Protein AF-M3VB09-F1 (afdb_monomer)

Secondary structure (DSSP, 8-state):
---EEEEES--HHHHHHSEEEETTS-B-S-TTS-HHHHHHHHHHHHTT-EEEEEEHHHHHTS-GGGTTT---SEEESSHHHHHHHHTPPTTHHHHHHHHHHHHHTTT--TTT---GGG-----SSEEEEEGGG-SS-GGG--SS-SEEEEE---B-B-TT-EEEPTTSPEEEEEE--GGGB--S-SSS--TTHHHHHHHHHHHHHHHHHHHHHHHS--

Radius of gyration: 22.48 Å; Cα contacts (8 Å, |Δi|>4): 413; chains: 1; bounding box: 55×35×69 Å

Sequence (218 aa):
MSAGQVGISLIPGMAVRGMVVDDRGRRFINEDVYPGLIGQAALFKHGLRVWVILDEEAFEAVPEVERWGVRPHHVAETLAELEAEIGMPDGSLVSTVGEYNRHAENGDDPYFHKAPEWVRPLRSPFAAINVRRGIVPPEHGGSSGGAEVFTIGGLRTSTEGEVSELDGRPIPGLYGAGRATSGLHSWGYISGTSLGDGTFFGRRAGIAAARRSSTSTE

Mean predicted aligned error: 5.8 Å

Nearest PDB structures (foldseek):
  4at2-assembly1_A-2  TM=8.921E-01  e=1.858E-22  Rhodococcus jostii RHA1
  1d4c-assembly2_B  TM=6.211E-01  e=2.395E-12  Shewanella oneidensis
  1jry-assembly1_A  TM=5.781E-01  e=1.8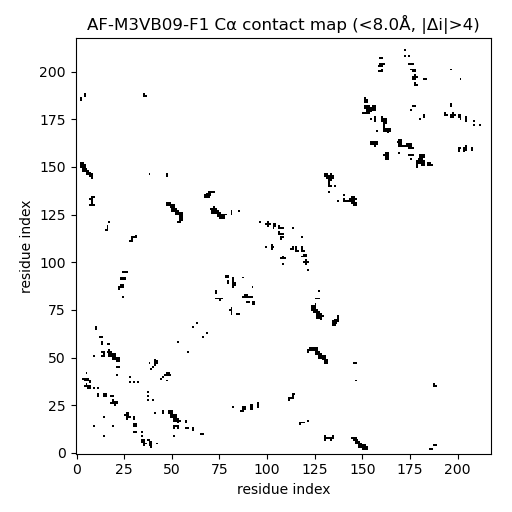61E-11  Shewanella frigidimarina
  1d4e-assembly1_A  TM=5.866E-01  e=5.018E-11  Shewanella oneidensis
  1kss-assembly1_A  TM=5.541E-01  e=3.852E-11  Shewanella frigidimarina

Organism: NCBI:txid1223542

Foldseek 3Di:
DQAKFKAWQDQLLQCLLFHKAALQQAGDAQSNDDNRVVRCCCCVVRVLRMKTKAAPVSVVVQPPVSLLAFDFPDKAQDPQVVCVVSVHPGCRNVVRLVVQQVQLVVLADVPHGRPSVSRHRGHPTMTIGRRQQASHYPVPGDNPHTMDMAGLAAFAADLLFFGADPVGHGDPLDGDFASNHNWPDDHDDDPPVSVVRRVNNVVSNVVVNVVVVVVVPD

Solvent-accessible surface area (backbone atoms only — not comparable to full-atom values): 11775 Å² total; per-residue (Å²): 133,94,39,60,48,22,46,46,37,65,56,61,66,44,31,32,49,33,37,45,23,42,65,58,31,41,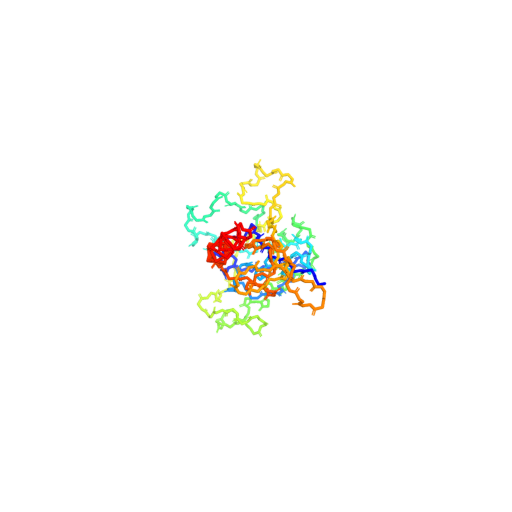71,81,63,42,48,74,52,65,61,47,58,54,22,39,47,32,42,79,76,46,70,42,42,32,33,36,40,34,19,56,70,34,54,65,72,41,54,71,86,71,46,54,57,50,52,65,71,44,74,26,76,40,55,67,56,41,28,61,75,76,64,31,56,89,60,34,42,44,49,43,52,52,54,49,27,64,37,12,75,74,42,41,40,95,87,53,62,43,56,51,94,47,38,54,60,77,52,74,45,34,32,34,32,58,26,47,44,24,72,38,36,70,92,73,50,55,100,82,41,17,66,51,74,50,59,33,46,52,47,50,53,51,91,49,9,38,27,42,46,98,88,63,50,68,43,88,94,41,65,45,41,32,72,60,15,39,56,95,38,66,83,73,84,59,89,69,46,69,58,51,46,24,55,54,35,36,54,37,18,52,54,51,54,52,57,49,58,67,67,73,76,121

Structure (mmCIF, N/CA/C/O backbone):
data_AF-M3VB09-F1
#
_entry.id   AF-M3VB09-F1
#
loop_
_atom_site.group_PDB
_atom_site.id
_atom_site.type_symbol
_atom_site.label_atom_id
_atom_site.label_alt_id
_atom_site.label_comp_id
_atom_site.label_asym_id
_atom_site.label_entity_id
_atom_site.label_seq_id
_atom_site.pdbx_PDB_ins_code
_atom_site.Cartn_x
_atom_site.Cartn_y
_atom_site.Cartn_z
_atom_site.occupancy
_atom_site.B_iso_or_equiv
_atom_site.auth_seq_id
_atom_site.auth_comp_id
_atom_site.auth_asym_id
_atom_site.auth_atom_id
_atom_site.pdbx_PDB_model_num
ATOM 1 N N . MET A 1 1 ? 2.375 -14.041 -16.635 1.00 45.75 1 MET A N 1
ATOM 2 C CA . MET A 1 1 ? 2.722 -13.398 -15.350 1.00 45.75 1 MET A CA 1
ATOM 3 C C . MET A 1 1 ? 2.308 -11.943 -15.441 1.00 45.75 1 MET A C 1
ATOM 5 O O . MET A 1 1 ? 2.849 -11.229 -16.275 1.00 45.75 1 MET A O 1
ATOM 9 N N . SER A 1 2 ? 1.310 -11.527 -14.666 1.00 53.09 2 SER A N 1
ATOM 10 C CA . SER A 1 2 ? 0.842 -10.138 -14.644 1.00 53.09 2 SER A CA 1
ATOM 11 C C . SER A 1 2 ? 1.783 -9.329 -13.758 1.00 53.09 2 SER A C 1
ATOM 13 O O . SER A 1 2 ? 1.653 -9.331 -12.539 1.00 53.09 2 SER A O 1
ATOM 15 N N . ALA A 1 3 ? 2.793 -8.718 -14.368 1.00 65.38 3 ALA A N 1
ATOM 16 C CA . ALA A 1 3 ? 3.792 -7.932 -13.668 1.00 65.38 3 ALA A CA 1
ATOM 17 C C . ALA A 1 3 ? 3.374 -6.453 -13.749 1.00 65.38 3 ALA A C 1
ATOM 19 O O . ALA A 1 3 ? 3.616 -5.770 -14.748 1.00 65.38 3 ALA A O 1
ATOM 20 N N . GLY A 1 4 ? 2.710 -5.960 -12.705 1.00 76.69 4 GLY A N 1
ATOM 21 C CA . GLY A 1 4 ? 2.308 -4.562 -12.576 1.00 76.69 4 GLY A CA 1
ATOM 22 C C . GLY A 1 4 ? 2.584 -4.052 -11.170 1.00 76.69 4 GLY A C 1
ATOM 23 O O . GLY A 1 4 ? 2.403 -4.781 -10.193 1.00 76.69 4 GLY A O 1
ATOM 24 N N . GLN A 1 5 ? 3.029 -2.805 -11.070 1.00 86.31 5 GLN A N 1
ATOM 25 C CA . GLN A 1 5 ? 3.068 -2.097 -9.803 1.00 86.31 5 GLN A CA 1
ATOM 26 C C . GLN A 1 5 ? 1.769 -1.319 -9.639 1.00 86.31 5 GLN A C 1
ATOM 28 O O . GLN A 1 5 ? 1.312 -0.683 -10.585 1.00 86.31 5 GLN A O 1
ATOM 33 N N . VAL A 1 6 ? 1.196 -1.381 -8.440 1.00 87.94 6 VAL A N 1
ATOM 34 C CA . VAL A 1 6 ? -0.069 -0.731 -8.101 1.00 87.94 6 VAL A CA 1
ATOM 35 C C . VAL A 1 6 ? 0.214 0.289 -7.006 1.00 87.94 6 VAL A C 1
ATOM 37 O O . VAL A 1 6 ? 0.645 -0.080 -5.914 1.00 87.94 6 VAL A O 1
ATOM 40 N N . GLY A 1 7 ? 0.026 1.566 -7.309 1.00 86.88 7 GLY A N 1
ATOM 41 C CA . GLY A 1 7 ? -0.178 2.603 -6.307 1.00 86.88 7 GLY A CA 1
ATOM 42 C C . GLY A 1 7 ? -1.657 2.642 -5.955 1.00 86.88 7 GLY A C 1
ATOM 43 O O . GLY A 1 7 ? -2.490 2.487 -6.840 1.00 86.88 7 GLY A O 1
ATOM 44 N N . ILE A 1 8 ? -1.992 2.814 -4.682 1.00 86.00 8 ILE A N 1
ATOM 45 C CA . ILE A 1 8 ? -3.376 2.989 -4.239 1.00 86.00 8 ILE A CA 1
ATOM 46 C C . ILE A 1 8 ? -3.523 4.283 -3.452 1.00 86.00 8 ILE A C 1
ATOM 48 O O . ILE A 1 8 ? -2.560 4.792 -2.883 1.00 86.00 8 ILE A O 1
ATOM 52 N N . SER A 1 9 ? -4.744 4.797 -3.408 1.00 80.56 9 SER A N 1
ATOM 53 C CA . SER A 1 9 ? -5.139 5.964 -2.631 1.00 80.56 9 SER A CA 1
ATOM 54 C C . SER A 1 9 ? -5.256 5.608 -1.153 1.00 80.56 9 SER A C 1
ATOM 56 O O . SER A 1 9 ? -6.342 5.485 -0.594 1.00 80.56 9 SER A O 1
ATOM 58 N N . LEU A 1 10 ? -4.097 5.389 -0.546 1.00 88.12 10 LEU A N 1
ATOM 59 C CA . LEU A 1 10 ? -3.917 5.019 0.845 1.00 88.12 10 LEU A CA 1
ATOM 60 C C . LEU A 1 10 ? -2.847 5.931 1.436 1.00 88.12 10 LEU A C 1
ATOM 62 O O . LEU A 1 10 ? -1.719 5.963 0.947 1.00 88.12 10 LEU A O 1
ATOM 66 N N . ILE A 1 11 ? -3.210 6.673 2.480 1.00 91.94 11 ILE A N 1
ATOM 67 C CA . ILE A 1 11 ? -2.269 7.507 3.227 1.00 91.94 11 ILE A CA 1
ATOM 68 C C . ILE A 1 11 ? -1.489 6.588 4.178 1.00 91.94 11 ILE A C 1
ATOM 70 O O . ILE A 1 11 ? -2.110 6.019 5.081 1.00 91.94 11 ILE A O 1
ATOM 74 N N . PRO A 1 12 ? -0.158 6.421 4.025 1.00 92.62 12 PRO A N 1
ATOM 75 C CA . PRO A 1 12 ? 0.602 5.461 4.829 1.00 92.62 12 PRO A CA 1
ATOM 76 C C . PRO A 1 12 ? 0.474 5.710 6.335 1.00 92.62 12 PRO A C 1
ATOM 78 O O . PRO A 1 12 ? 0.281 4.770 7.099 1.00 92.62 12 PRO A O 1
ATOM 81 N N . GLY A 1 13 ? 0.476 6.983 6.752 1.00 94.62 13 GLY A N 1
ATOM 82 C CA . GLY A 1 13 ? 0.309 7.367 8.156 1.00 94.62 13 GLY A CA 1
ATOM 83 C C . GLY A 1 13 ? -1.012 6.898 8.774 1.00 94.62 13 GLY A C 1
ATOM 84 O O . GLY A 1 13 ? -1.018 6.501 9.939 1.00 94.62 13 GLY A O 1
ATOM 85 N N . MET A 1 14 ? -2.098 6.881 7.990 1.00 95.56 14 MET A N 1
ATOM 86 C CA . MET A 1 14 ? -3.411 6.386 8.424 1.00 95.56 14 MET A CA 1
ATOM 87 C C . MET A 1 14 ? -3.451 4.859 8.442 1.00 95.56 14 MET A C 1
ATOM 89 O O . MET A 1 14 ? -3.925 4.266 9.406 1.00 95.56 14 MET A O 1
ATOM 93 N N . ALA A 1 15 ? -2.933 4.213 7.393 1.00 95.69 15 ALA A N 1
ATOM 94 C CA . ALA A 1 15 ? -2.942 2.757 7.289 1.00 95.69 15 ALA A CA 1
ATOM 95 C C . ALA A 1 15 ? -2.138 2.093 8.409 1.00 95.69 15 ALA A C 1
ATOM 97 O O . ALA A 1 15 ? -2.614 1.138 9.020 1.00 95.69 15 ALA A O 1
ATOM 98 N N . VAL A 1 16 ? -0.951 2.625 8.714 1.00 96.88 16 VAL A N 1
ATOM 99 C CA . VAL A 1 16 ? -0.060 2.028 9.710 1.00 96.88 16 VAL A CA 1
ATOM 100 C C . VAL A 1 16 ? -0.626 2.134 11.135 1.00 96.88 16 VAL A C 1
ATOM 102 O O . VAL A 1 16 ? -0.549 1.167 11.892 1.00 96.88 16 VAL A O 1
ATOM 105 N N . ARG A 1 17 ? -1.288 3.255 11.469 1.00 96.94 17 ARG A N 1
ATOM 106 C CA . ARG A 1 17 ? -1.948 3.496 12.773 1.00 96.94 17 ARG A CA 1
ATOM 107 C C . ARG A 1 17 ? -3.315 2.827 12.912 1.00 96.94 17 ARG A C 1
ATOM 109 O O . ARG A 1 17 ? -3.813 2.709 14.027 1.00 96.94 17 ARG A O 1
ATOM 116 N N . GLY A 1 18 ? -3.919 2.443 11.793 1.00 97.06 18 GLY A N 1
ATOM 117 C CA . GLY A 1 18 ? -5.176 1.711 11.714 1.00 97.06 18 GLY A CA 1
ATOM 118 C C . GLY A 1 18 ? -4.954 0.264 11.282 1.00 97.06 18 GLY A C 1
ATOM 119 O O . GLY A 1 18 ? -4.022 -0.408 11.723 1.00 97.06 18 GLY A O 1
ATOM 120 N N . MET A 1 19 ? -5.809 -0.218 10.388 1.00 97.31 19 MET A N 1
ATOM 121 C CA . MET A 1 19 ? -5.632 -1.479 9.677 1.00 97.31 19 MET A CA 1
ATOM 122 C C . MET A 1 19 ? -6.236 -1.426 8.278 1.00 97.31 19 MET A C 1
ATOM 124 O O . MET A 1 19 ? -7.160 -0.655 8.015 1.00 97.31 19 MET A O 1
ATOM 128 N N . VAL A 1 20 ? -5.737 -2.276 7.382 1.00 97.50 20 VAL A N 1
ATOM 129 C CA . VAL A 1 20 ? -6.316 -2.453 6.047 1.00 97.50 20 VAL A CA 1
ATOM 130 C C . VAL A 1 20 ? -7.070 -3.772 6.017 1.00 97.50 20 VAL A C 1
ATOM 132 O O . VAL A 1 20 ? -6.496 -4.833 6.268 1.00 97.50 20 VAL A O 1
ATOM 135 N N . VAL A 1 21 ? -8.357 -3.707 5.684 1.00 97.94 21 VAL A N 1
ATOM 136 C CA . VAL A 1 21 ? -9.243 -4.874 5.633 1.00 97.94 21 VAL A CA 1
ATOM 137 C C . VAL A 1 21 ? -9.847 -5.062 4.248 1.00 97.94 21 VAL A C 1
ATOM 139 O O . VAL A 1 21 ? -10.000 -4.108 3.483 1.00 97.94 21 VAL A O 1
ATOM 142 N N . ASP A 1 22 ? -10.179 -6.302 3.911 1.00 96.88 22 ASP A N 1
ATOM 143 C CA . ASP A 1 22 ? -10.941 -6.631 2.708 1.00 96.88 22 ASP A CA 1
ATOM 144 C C . ASP A 1 22 ? -12.447 -6.336 2.857 1.00 96.88 22 ASP A C 1
ATOM 146 O O . ASP A 1 22 ? -12.919 -5.864 3.891 1.00 96.88 22 ASP A O 1
ATOM 150 N N . ASP A 1 23 ? -13.227 -6.637 1.815 1.00 94.75 23 ASP A N 1
ATOM 151 C CA . ASP A 1 23 ? -14.693 -6.513 1.798 1.00 94.75 23 ASP A CA 1
ATOM 152 C C . ASP A 1 23 ? -15.434 -7.437 2.782 1.00 94.75 23 ASP A C 1
ATOM 154 O O . ASP A 1 23 ? -16.659 -7.387 2.875 1.00 94.75 23 ASP A O 1
ATOM 158 N N . ARG A 1 24 ? -14.709 -8.276 3.528 1.00 96.62 24 ARG A N 1
ATOM 159 C CA . ARG A 1 24 ? -15.235 -9.170 4.564 1.00 96.62 24 ARG A CA 1
ATOM 160 C C . ARG A 1 24 ? -14.704 -8.816 5.953 1.00 96.62 24 ARG A C 1
ATOM 162 O O . ARG A 1 24 ? -14.783 -9.662 6.842 1.00 96.62 24 ARG A O 1
ATOM 169 N N . GLY A 1 25 ? -14.134 -7.622 6.120 1.00 97.56 25 GLY A N 1
ATOM 170 C CA . GLY A 1 25 ? -13.649 -7.117 7.402 1.00 97.56 25 GLY A CA 1
ATOM 171 C C . GLY A 1 25 ? -12.376 -7.794 7.906 1.00 97.56 25 GLY A C 1
ATOM 172 O O . GLY A 1 25 ? -12.081 -7.690 9.091 1.00 97.56 25 GLY A O 1
ATOM 173 N N . ARG A 1 26 ? -11.618 -8.493 7.047 1.00 97.81 26 ARG A N 1
ATOM 174 C CA . ARG A 1 26 ? -10.417 -9.245 7.448 1.00 97.81 26 ARG A CA 1
ATOM 175 C C . ARG A 1 26 ? -9.153 -8.496 7.070 1.00 97.81 26 ARG A C 1
ATOM 177 O O . ARG A 1 26 ? -8.993 -8.093 5.916 1.00 97.81 26 ARG A O 1
ATOM 184 N N . ARG A 1 27 ? -8.210 -8.401 8.008 1.00 97.75 27 ARG A N 1
ATOM 185 C CA . ARG A 1 27 ? -6.830 -8.007 7.696 1.00 97.75 27 ARG A CA 1
ATOM 186 C C . ARG A 1 27 ? -6.191 -9.043 6.773 1.00 97.75 27 ARG A C 1
ATOM 188 O O . ARG A 1 27 ? -6.449 -10.241 6.893 1.00 97.75 27 ARG A O 1
ATOM 195 N N . PHE A 1 28 ? -5.350 -8.582 5.853 1.00 97.31 28 PHE A N 1
ATOM 196 C CA . PHE A 1 28 ? -4.679 -9.454 4.879 1.00 97.31 28 PHE A CA 1
ATOM 197 C C . PHE A 1 28 ? -3.197 -9.126 4.670 1.00 97.31 28 PHE A C 1
ATOM 199 O O . PHE A 1 28 ? -2.522 -9.817 3.899 1.00 97.31 28 PHE A O 1
ATOM 206 N N . ILE A 1 29 ? -2.684 -8.077 5.314 1.00 97.12 29 ILE A N 1
ATOM 207 C CA . ILE A 1 29 ? -1.297 -7.638 5.180 1.00 97.12 29 ILE A CA 1
ATOM 208 C C . ILE A 1 29 ? -0.864 -6.828 6.405 1.00 97.12 29 ILE A C 1
ATOM 210 O O . ILE A 1 29 ? -1.692 -6.231 7.084 1.00 97.12 29 ILE A O 1
ATOM 214 N N . ASN A 1 30 ? 0.443 -6.791 6.650 1.00 97.62 30 ASN A N 1
ATOM 215 C CA . ASN A 1 30 ? 1.067 -5.836 7.557 1.00 97.62 30 ASN A CA 1
ATOM 216 C C . ASN A 1 30 ? 0.991 -4.427 6.951 1.00 97.62 30 ASN A C 1
ATOM 218 O O . ASN A 1 30 ? 1.445 -4.220 5.829 1.00 97.62 30 ASN A O 1
ATOM 222 N N . GLU A 1 31 ? 0.412 -3.469 7.666 1.00 97.19 31 GLU A N 1
ATOM 223 C CA . GLU A 1 31 ? 0.190 -2.109 7.167 1.00 97.19 31 GLU A CA 1
ATOM 224 C C . GLU A 1 31 ? 1.435 -1.204 7.198 1.00 97.19 31 GLU A C 1
ATOM 226 O O . GLU A 1 31 ? 1.396 -0.111 6.638 1.00 97.19 31 GLU A O 1
ATOM 231 N N . ASP A 1 32 ? 2.537 -1.661 7.800 1.00 95.31 32 ASP A N 1
ATOM 232 C CA . ASP A 1 32 ? 3.841 -0.973 7.835 1.00 95.31 32 ASP A CA 1
ATOM 233 C C . ASP A 1 32 ? 4.746 -1.327 6.635 1.00 95.31 32 ASP A C 1
ATOM 235 O O . ASP A 1 32 ? 5.884 -0.880 6.501 1.00 95.31 32 ASP A O 1
ATOM 239 N N . VAL A 1 33 ? 4.260 -2.153 5.709 1.00 93.50 33 VAL A N 1
ATOM 240 C CA . VAL A 1 33 ? 5.016 -2.489 4.496 1.00 93.50 33 VAL A CA 1
ATOM 241 C C . VAL A 1 33 ? 4.975 -1.356 3.473 1.00 93.50 33 VAL A C 1
ATOM 243 O O . VAL A 1 33 ? 4.138 -0.455 3.515 1.00 93.50 33 VAL A O 1
ATOM 246 N N . TYR A 1 34 ? 5.839 -1.451 2.459 1.00 90.62 34 TYR A N 1
ATOM 247 C CA . TYR A 1 34 ? 5.799 -0.544 1.315 1.00 90.62 34 TYR A CA 1
ATOM 248 C C . TYR A 1 34 ? 4.371 -0.460 0.725 1.00 90.62 34 TYR A C 1
ATOM 250 O O . TYR A 1 34 ? 3.829 -1.500 0.338 1.00 90.62 34 TYR A O 1
ATOM 258 N N . PRO A 1 35 ? 3.768 0.739 0.567 1.00 89.50 35 PRO A N 1
ATOM 259 C CA . PRO A 1 35 ? 2.379 0.885 0.113 1.00 89.50 35 PRO A CA 1
ATOM 260 C C . PRO A 1 35 ? 2.079 0.199 -1.222 1.00 89.50 35 PRO A C 1
ATOM 262 O O . PRO A 1 35 ? 0.960 -0.244 -1.472 1.00 89.50 35 PRO A O 1
ATOM 265 N N . GLY A 1 36 ? 3.097 0.051 -2.072 1.00 88.88 36 GLY A N 1
ATOM 266 C CA . GLY A 1 36 ? 2.980 -0.689 -3.317 1.00 88.88 36 GLY A CA 1
ATOM 267 C C . GLY A 1 36 ? 2.668 -2.182 -3.147 1.00 88.88 36 GLY A C 1
ATOM 268 O O . GLY A 1 36 ? 2.014 -2.758 -4.016 1.00 88.88 36 GLY A O 1
ATOM 269 N N . LEU A 1 37 ? 3.094 -2.810 -2.045 1.00 90.62 37 LEU A N 1
ATOM 270 C CA . LEU A 1 37 ? 2.734 -4.192 -1.704 1.00 90.62 37 LEU A CA 1
ATOM 271 C C . LEU A 1 37 ? 1.276 -4.282 -1.248 1.00 90.62 37 LEU A C 1
ATOM 273 O O . LEU A 1 37 ? 0.562 -5.196 -1.666 1.00 90.62 37 LEU A O 1
ATOM 277 N N . ILE A 1 38 ? 0.814 -3.301 -0.465 1.00 93.19 38 ILE A N 1
ATOM 278 C CA . ILE A 1 38 ? -0.598 -3.179 -0.079 1.00 93.19 38 ILE A CA 1
ATOM 279 C C . ILE A 1 38 ? -1.456 -3.019 -1.336 1.00 93.19 38 ILE A C 1
ATOM 281 O O . ILE A 1 38 ? -2.427 -3.751 -1.508 1.00 93.19 38 ILE A O 1
ATOM 285 N N . GLY A 1 39 ? -1.058 -2.141 -2.263 1.00 91.56 39 GLY A N 1
ATOM 286 C CA . GLY A 1 39 ? -1.752 -1.932 -3.534 1.00 91.56 39 GLY A CA 1
ATOM 287 C C . GLY A 1 39 ? -1.837 -3.191 -4.397 1.00 91.56 39 GLY A C 1
ATOM 288 O O . GLY A 1 39 ? -2.906 -3.515 -4.916 1.00 91.56 39 GLY A O 1
ATOM 289 N N . GLN A 1 40 ? -0.742 -3.946 -4.519 1.00 90.06 40 GLN A N 1
ATOM 290 C CA . GLN A 1 40 ? -0.744 -5.216 -5.251 1.00 90.06 40 GLN A CA 1
ATOM 291 C C . GLN A 1 40 ? -1.661 -6.256 -4.600 1.00 90.06 40 GLN A C 1
ATOM 293 O O . GLN A 1 40 ? -2.436 -6.903 -5.304 1.00 90.06 40 GLN A O 1
ATOM 298 N N . ALA A 1 41 ? -1.605 -6.410 -3.274 1.00 92.50 41 ALA A N 1
ATOM 299 C CA . ALA A 1 41 ? -2.489 -7.320 -2.554 1.00 92.50 41 ALA A CA 1
ATOM 300 C C . ALA A 1 41 ? -3.961 -6.899 -2.709 1.00 92.50 41 ALA A C 1
ATOM 302 O O . ALA A 1 41 ? -4.795 -7.721 -3.092 1.00 92.50 41 ALA A O 1
ATOM 303 N N . ALA A 1 42 ? -4.261 -5.612 -2.523 1.00 92.56 42 ALA A N 1
ATOM 304 C CA . ALA A 1 42 ? -5.595 -5.050 -2.686 1.00 92.56 42 ALA A CA 1
ATOM 305 C C . ALA A 1 42 ? -6.154 -5.294 -4.095 1.00 92.56 42 ALA A C 1
ATOM 307 O O . ALA A 1 42 ? -7.281 -5.767 -4.227 1.00 92.56 42 ALA A O 1
ATOM 308 N N . LEU A 1 43 ? -5.385 -5.027 -5.156 1.00 89.44 43 LEU A N 1
ATOM 309 C CA . LEU A 1 43 ? -5.851 -5.231 -6.529 1.00 89.44 43 LEU A CA 1
ATOM 310 C C . LEU A 1 43 ? -5.949 -6.717 -6.887 1.00 89.44 43 LEU A C 1
ATOM 312 O O . LEU A 1 43 ? -7.021 -7.186 -7.264 1.00 89.44 43 LEU A O 1
ATOM 316 N N . PHE A 1 44 ? -4.847 -7.463 -6.782 1.00 87.81 44 PHE A N 1
ATOM 317 C CA . PHE A 1 44 ? -4.768 -8.814 -7.341 1.00 87.81 44 PHE A CA 1
ATOM 318 C C . PHE A 1 44 ? -5.499 -9.868 -6.509 1.00 87.81 44 PHE A C 1
ATOM 320 O O . PHE A 1 44 ? -5.923 -10.874 -7.074 1.00 87.81 44 PHE A O 1
ATOM 327 N N . LYS A 1 45 ? -5.660 -9.660 -5.195 1.00 91.31 45 LYS A N 1
ATOM 328 C CA . LYS A 1 45 ? -6.360 -10.611 -4.315 1.00 91.31 45 LYS A CA 1
ATOM 329 C C . LYS A 1 45 ? -7.774 -10.159 -3.952 1.00 91.31 45 LYS A C 1
ATOM 331 O O . LYS A 1 45 ? -8.651 -11.005 -3.808 1.00 91.31 45 LYS A O 1
ATOM 336 N N . HIS A 1 46 ? -8.009 -8.849 -3.850 1.00 92.81 46 HIS A N 1
ATOM 337 C CA . HIS A 1 46 ? -9.272 -8.300 -3.335 1.00 92.81 46 HIS A CA 1
ATOM 338 C C . HIS A 1 46 ? -10.027 -7.409 -4.340 1.00 92.81 46 HIS A C 1
ATOM 340 O O . HIS A 1 46 ? -11.121 -6.930 -4.045 1.00 92.81 46 HIS A O 1
ATOM 346 N N . GLY A 1 47 ? -9.504 -7.199 -5.556 1.00 90.12 47 GLY A N 1
ATOM 347 C CA . GLY A 1 47 ? -10.161 -6.390 -6.589 1.00 90.12 47 GLY A CA 1
ATOM 348 C C . GLY A 1 47 ? -10.397 -4.934 -6.175 1.00 90.12 47 GLY A C 1
ATOM 349 O O . GLY A 1 47 ? -11.430 -4.368 -6.527 1.00 90.12 47 GLY A O 1
ATOM 350 N N . LEU A 1 48 ? -9.477 -4.363 -5.385 1.00 89.81 48 LEU A N 1
ATOM 351 C CA . LEU A 1 48 ? -9.544 -3.027 -4.767 1.00 89.81 48 LEU A CA 1
ATOM 352 C C . LEU A 1 48 ? -10.734 -2.804 -3.823 1.00 89.81 48 LEU A C 1
ATOM 354 O O . LEU A 1 48 ? -11.000 -1.671 -3.425 1.00 89.81 48 LEU A O 1
ATOM 358 N N . ARG A 1 49 ? -11.449 -3.864 -3.437 1.00 91.62 49 ARG A N 1
ATOM 359 C CA . ARG A 1 49 ? -12.504 -3.784 -2.423 1.00 91.62 49 ARG A CA 1
ATOM 360 C C . ARG A 1 49 ? -11.870 -3.926 -1.046 1.00 91.62 49 ARG A C 1
ATOM 362 O O . ARG A 1 49 ? -11.924 -4.986 -0.430 1.00 91.62 49 ARG A O 1
ATOM 369 N N . VAL A 1 50 ? -11.185 -2.864 -0.640 1.00 94.19 50 VAL A N 1
ATOM 370 C CA . VAL A 1 50 ? -10.472 -2.774 0.633 1.00 94.19 50 VAL A CA 1
ATOM 371 C C . VAL A 1 50 ? -10.757 -1.435 1.301 1.00 94.19 50 VAL A C 1
ATOM 373 O O . VAL A 1 50 ? -10.997 -0.425 0.630 1.00 94.19 50 VAL A O 1
ATOM 376 N N . TRP A 1 51 ? -10.698 -1.441 2.623 1.00 96.06 51 TRP A N 1
ATOM 377 C CA . TRP A 1 51 ? -10.960 -0.289 3.472 1.00 96.06 51 TRP A CA 1
ATOM 378 C C . TRP A 1 51 ? -9.782 -0.059 4.409 1.00 96.06 51 TRP A C 1
ATOM 380 O O . TRP A 1 51 ? -9.165 -1.017 4.875 1.00 96.06 51 TRP A O 1
ATOM 390 N N . VAL A 1 52 ? -9.491 1.206 4.704 1.00 96.94 52 VAL A N 1
ATOM 391 C CA . VAL A 1 52 ? -8.676 1.556 5.872 1.00 96.94 52 VAL A CA 1
ATOM 392 C C . VAL A 1 52 ? -9.627 1.798 7.032 1.00 96.94 52 VAL A C 1
ATOM 394 O O . VAL A 1 52 ? -10.520 2.636 6.911 1.00 96.94 52 VAL A O 1
ATOM 397 N N . ILE A 1 53 ? -9.432 1.064 8.122 1.00 98.38 53 ILE A N 1
ATOM 398 C CA . ILE A 1 53 ? -10.168 1.216 9.377 1.00 98.38 53 ILE A CA 1
ATOM 399 C C . ILE A 1 53 ? -9.226 1.839 10.395 1.00 98.38 53 ILE A C 1
ATOM 401 O O . ILE A 1 53 ? -8.111 1.358 10.583 1.00 98.38 53 ILE A O 1
ATOM 405 N N . LEU A 1 54 ? -9.657 2.915 11.032 1.00 97.62 54 LEU A N 1
ATOM 406 C CA . LEU A 1 54 ? -8.876 3.650 12.019 1.00 97.62 54 LEU A CA 1
ATOM 407 C C . LEU A 1 54 ? -9.813 4.321 13.020 1.00 97.62 54 LEU A C 1
ATOM 409 O O . LEU A 1 54 ? -11.024 4.300 12.835 1.00 97.62 54 LEU A O 1
ATOM 413 N N . ASP A 1 55 ? -9.262 4.914 14.065 1.00 98.31 55 ASP A N 1
ATOM 414 C CA . ASP A 1 55 ? -10.010 5.740 15.007 1.00 98.31 55 ASP A CA 1
ATOM 415 C C . ASP A 1 55 ? -9.597 7.213 14.927 1.00 98.31 55 ASP A C 1
ATOM 417 O O . ASP A 1 55 ? -8.719 7.596 14.144 1.00 98.31 55 ASP A O 1
ATOM 421 N N . GLU A 1 56 ? -10.258 8.045 15.731 1.00 97.50 56 GLU A N 1
ATOM 422 C CA . GLU A 1 56 ? -10.011 9.487 15.783 1.00 97.50 56 GLU A CA 1
ATOM 423 C C . GLU A 1 56 ? -8.546 9.821 16.093 1.00 97.50 56 GLU A C 1
ATOM 425 O O . GLU A 1 56 ? -7.937 10.622 15.385 1.00 97.50 56 GLU A O 1
ATOM 430 N N . GLU A 1 57 ? -7.942 9.165 17.089 1.00 97.31 57 GLU A N 1
ATOM 431 C CA . GLU A 1 57 ? -6.542 9.400 17.464 1.00 97.31 57 GLU A CA 1
ATOM 432 C C . GLU A 1 57 ? -5.591 9.090 16.296 1.00 97.31 57 GLU A C 1
ATOM 434 O O . GLU A 1 57 ? -4.704 9.887 15.983 1.00 97.31 57 GLU A O 1
ATOM 439 N N . ALA A 1 58 ? -5.791 7.963 15.603 1.00 97.06 58 ALA A N 1
ATOM 440 C CA . ALA A 1 58 ? -4.985 7.592 14.444 1.00 97.06 58 ALA A CA 1
ATOM 441 C C . ALA A 1 58 ? -5.150 8.573 13.273 1.00 97.06 58 ALA A C 1
ATOM 443 O O . ALA A 1 58 ? -4.174 8.853 12.569 1.00 97.06 58 ALA A O 1
ATOM 444 N N . PHE A 1 59 ? -6.364 9.085 13.056 1.00 96.56 59 PHE A N 1
ATOM 445 C CA . PHE A 1 59 ? -6.649 10.053 12.000 1.00 96.56 59 PHE A CA 1
ATOM 446 C C . PHE A 1 59 ? -6.002 11.408 12.300 1.00 96.56 59 PHE A C 1
ATOM 448 O O . PHE A 1 59 ? -5.336 11.983 11.434 1.00 96.56 59 PHE A O 1
ATOM 455 N N . GLU A 1 60 ? -6.148 11.895 13.533 1.00 96.50 60 GLU A N 1
ATOM 456 C CA . GLU A 1 60 ? -5.628 13.196 13.945 1.00 96.50 60 GLU A CA 1
ATOM 457 C C . GLU A 1 60 ? -4.103 13.225 14.068 1.00 96.50 60 GLU A C 1
ATOM 459 O O . GLU A 1 60 ? -3.479 14.252 13.795 1.00 96.50 60 GLU A O 1
ATOM 464 N N . ALA A 1 61 ? -3.480 12.080 14.359 1.00 96.81 61 ALA A N 1
ATOM 465 C CA . ALA A 1 61 ? -2.026 11.946 14.385 1.00 96.81 61 ALA A CA 1
ATOM 466 C C . ALA A 1 61 ? -1.352 12.174 13.017 1.00 96.81 61 ALA A C 1
ATOM 468 O O . ALA A 1 61 ? -0.136 12.370 12.966 1.00 96.81 61 ALA A O 1
ATOM 469 N N . VAL A 1 62 ? -2.102 12.135 11.910 1.00 96.50 62 VAL A N 1
ATOM 470 C CA . VAL A 1 62 ? -1.597 12.497 10.578 1.00 96.50 62 VAL A CA 1
ATOM 471 C C . VAL A 1 62 ? -1.813 13.998 10.362 1.00 96.50 62 VAL A C 1
ATOM 473 O O . VAL A 1 62 ? -2.963 14.438 10.399 1.00 96.50 62 VAL A O 1
ATOM 476 N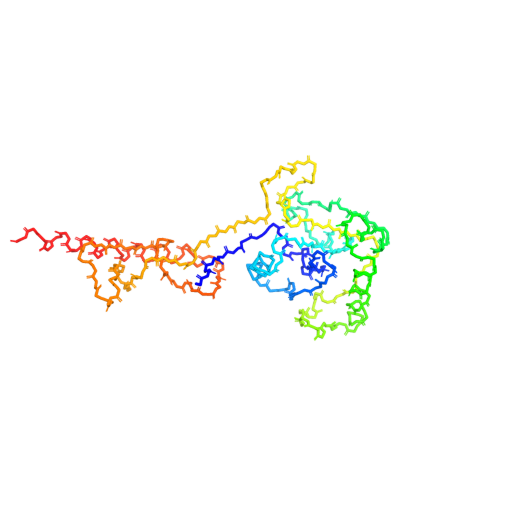 N . PRO A 1 63 ? -0.773 14.811 10.102 1.00 96.06 63 PRO A N 1
ATOM 477 C CA . PRO A 1 63 ? -0.936 16.243 9.846 1.00 96.06 63 PRO A CA 1
ATOM 478 C C . PRO A 1 63 ? -1.889 16.513 8.679 1.00 96.06 63 PRO A C 1
ATOM 480 O O . PRO A 1 63 ? -1.818 15.830 7.661 1.00 96.06 63 PRO A O 1
ATOM 483 N N . GLU A 1 64 ? -2.751 17.53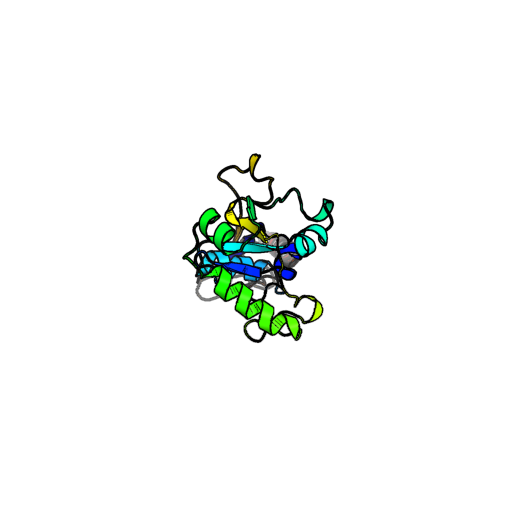1 8.772 1.00 92.06 64 GLU A N 1
ATOM 484 C CA . GLU A 1 64 ? -3.769 17.805 7.741 1.00 92.06 64 GLU A CA 1
ATOM 485 C C . GLU A 1 64 ? -3.181 17.938 6.323 1.00 92.06 64 GLU A C 1
ATOM 487 O O . GLU A 1 64 ? -3.746 17.415 5.360 1.00 92.06 64 GLU A O 1
ATOM 492 N N . VAL A 1 65 ? -2.004 18.559 6.204 1.00 91.38 65 VAL A N 1
ATOM 493 C CA . VAL A 1 65 ? -1.276 18.721 4.933 1.00 91.38 65 VAL A CA 1
ATOM 494 C C . VAL A 1 65 ? -0.845 17.389 4.304 1.00 91.38 65 VAL A C 1
ATOM 496 O O . VAL A 1 65 ? -0.708 17.301 3.086 1.00 91.38 65 VAL A O 1
ATOM 499 N N . GLU A 1 66 ? -0.679 16.341 5.113 1.00 91.00 66 GLU A N 1
ATOM 500 C CA . GLU A 1 66 ? -0.325 14.981 4.687 1.00 91.00 66 GLU A CA 1
ATOM 501 C C . GLU A 1 66 ? -1.557 14.100 4.444 1.00 91.00 66 GLU A C 1
ATOM 503 O O . GLU A 1 66 ? -1.446 13.035 3.840 1.00 91.00 66 GLU A O 1
ATOM 508 N N . ARG A 1 67 ? -2.753 14.542 4.862 1.00 89.69 67 ARG A N 1
ATOM 509 C CA . ARG A 1 67 ? -4.012 13.834 4.571 1.00 89.69 67 ARG A CA 1
ATOM 510 C C . ARG A 1 67 ? -4.423 13.992 3.106 1.00 89.69 67 ARG A C 1
ATOM 512 O O . ARG A 1 67 ? -5.279 13.248 2.641 1.00 89.69 67 ARG A O 1
ATOM 519 N N . TRP A 1 68 ? -3.864 14.977 2.394 1.00 86.38 68 TRP A N 1
ATOM 520 C CA . TRP A 1 68 ? -4.162 15.278 0.985 1.00 86.38 68 TRP A CA 1
ATOM 521 C C . TRP A 1 68 ? -5.670 15.396 0.695 1.00 86.38 68 TRP A C 1
ATOM 523 O O . TRP A 1 68 ? -6.169 14.940 -0.328 1.00 86.38 68 TRP A O 1
ATOM 533 N N . GLY A 1 69 ? -6.419 15.986 1.631 1.00 85.12 69 GLY A N 1
ATOM 534 C CA . GLY A 1 69 ? -7.871 16.151 1.513 1.00 85.12 69 GLY A CA 1
ATOM 535 C C . GLY A 1 69 ? -8.692 14.876 1.737 1.00 85.12 69 GLY A C 1
ATOM 536 O O . GLY A 1 69 ? -9.917 14.943 1.684 1.00 85.12 69 GLY A O 1
ATOM 537 N N . VAL A 1 70 ? -8.067 13.733 2.039 1.00 87.31 70 VAL A N 1
ATOM 538 C CA . VAL A 1 70 ? -8.787 12.514 2.424 1.00 87.31 70 VAL A CA 1
ATOM 539 C C . VAL A 1 70 ? -9.551 12.765 3.724 1.00 87.31 70 VAL A C 1
ATOM 541 O O . VAL A 1 70 ? -9.022 13.325 4.691 1.00 87.31 70 VAL A O 1
ATOM 544 N N . ARG A 1 71 ? -10.813 12.337 3.737 1.00 88.94 71 ARG A N 1
ATOM 545 C CA . ARG A 1 71 ? -11.676 12.290 4.918 1.00 88.94 71 ARG A CA 1
ATOM 546 C C . ARG A 1 71 ? -12.275 10.883 5.053 1.00 88.94 71 ARG A C 1
ATOM 548 O O . ARG A 1 71 ? -12.432 10.197 4.033 1.00 88.94 71 ARG A O 1
ATOM 555 N N . PRO A 1 72 ? -12.605 10.439 6.278 1.00 91.88 72 PRO A N 1
ATOM 556 C CA . PRO A 1 72 ? -13.421 9.252 6.482 1.00 91.88 72 PRO A CA 1
ATOM 557 C C . PRO A 1 72 ? -14.701 9.319 5.653 1.00 91.88 72 PRO A C 1
ATOM 559 O O . PRO A 1 72 ? -15.334 10.366 5.554 1.00 91.88 72 PRO A O 1
ATOM 562 N N . HIS A 1 73 ? -15.059 8.199 5.038 1.00 92.19 73 HIS A N 1
ATOM 563 C CA . HIS A 1 73 ? -16.320 8.067 4.309 1.00 92.19 73 HIS A CA 1
ATOM 564 C C . HIS A 1 73 ? -17.473 7.753 5.257 1.00 92.19 73 HIS A C 1
ATOM 566 O O . HIS A 1 73 ? -18.605 8.147 5.002 1.00 92.19 73 HIS A O 1
ATOM 572 N N . HIS A 1 74 ? -17.145 7.039 6.328 1.00 95.19 74 HIS A N 1
ATOM 573 C CA . HIS A 1 74 ? -18.047 6.579 7.366 1.00 95.19 74 HIS A CA 1
ATOM 574 C C . HIS A 1 74 ? -17.360 6.773 8.709 1.00 95.19 74 HIS A C 1
ATOM 576 O O . HIS A 1 74 ? -16.144 6.564 8.806 1.00 95.19 74 HIS A O 1
ATOM 582 N N . VAL A 1 75 ? -18.132 7.187 9.709 1.00 97.44 75 VAL A N 1
ATOM 583 C CA . VAL A 1 75 ? -17.698 7.329 11.099 1.00 97.44 75 VAL A CA 1
ATOM 584 C C . VAL A 1 75 ? -18.824 6.814 11.981 1.00 97.44 75 VAL A C 1
ATOM 586 O O . VAL A 1 75 ? -19.967 7.218 11.791 1.00 97.44 75 VAL A O 1
ATOM 589 N N . ALA A 1 76 ? -18.500 5.949 12.935 1.00 98.19 76 ALA A N 1
ATOM 590 C CA . ALA A 1 76 ? -19.474 5.361 13.841 1.00 98.19 76 ALA A CA 1
ATOM 591 C C . ALA A 1 76 ? -18.898 5.182 15.251 1.00 98.19 76 ALA A C 1
ATOM 593 O O . ALA A 1 76 ? -17.692 4.989 15.424 1.00 98.19 76 ALA A O 1
ATOM 594 N N . GLU A 1 77 ? -19.770 5.192 16.258 1.00 98.19 77 GLU A N 1
ATOM 595 C CA . GLU A 1 77 ? -19.391 4.958 17.660 1.00 98.19 77 GLU A CA 1
ATOM 596 C C . GLU A 1 77 ? -19.133 3.474 17.944 1.00 98.19 77 GLU A C 1
ATOM 598 O O . GLU A 1 77 ? -18.453 3.091 18.898 1.00 98.19 77 GLU A O 1
ATOM 603 N N . THR A 1 78 ? -19.676 2.593 17.108 1.00 98.56 78 THR A N 1
ATOM 604 C CA . THR A 1 78 ? -19.473 1.157 17.247 1.00 98.56 78 THR A CA 1
ATOM 605 C C . THR A 1 78 ? -19.027 0.526 15.938 1.00 98.56 78 THR A C 1
ATOM 607 O O . THR A 1 78 ? -19.401 0.936 14.841 1.00 98.56 78 THR A O 1
ATOM 610 N N . LEU A 1 79 ? -18.238 -0.541 16.052 1.00 98.38 79 LEU A N 1
ATOM 611 C CA . LEU A 1 79 ? -17.825 -1.331 14.894 1.00 98.38 79 LEU A CA 1
ATOM 612 C C . LEU A 1 79 ? -19.013 -2.008 14.201 1.00 98.38 79 LEU A C 1
ATOM 614 O O . LEU A 1 79 ? -18.971 -2.171 12.990 1.00 98.38 79 LEU A O 1
ATOM 618 N N . ALA A 1 80 ? -20.064 -2.370 14.943 1.00 98.31 80 ALA A N 1
ATOM 619 C CA . ALA A 1 80 ? -21.271 -2.972 14.376 1.00 98.31 80 ALA A CA 1
ATOM 620 C C . ALA A 1 80 ? -22.045 -1.982 13.486 1.00 98.31 80 ALA A C 1
ATOM 622 O O . ALA A 1 80 ? -22.518 -2.349 12.413 1.00 98.31 80 ALA A O 1
ATOM 623 N N . GLU A 1 81 ? -22.138 -0.714 13.897 1.00 98.38 81 GLU A N 1
ATOM 624 C CA . GLU A 1 81 ? -22.678 0.352 13.045 1.00 98.38 81 GLU A CA 1
ATOM 625 C C . GLU A 1 81 ? -21.795 0.558 11.810 1.00 98.38 81 GLU A C 1
ATOM 627 O O . GLU A 1 81 ? -22.304 0.591 10.690 1.00 98.38 81 GLU A O 1
ATOM 632 N N . LEU A 1 82 ? -20.469 0.609 11.992 1.00 98.25 82 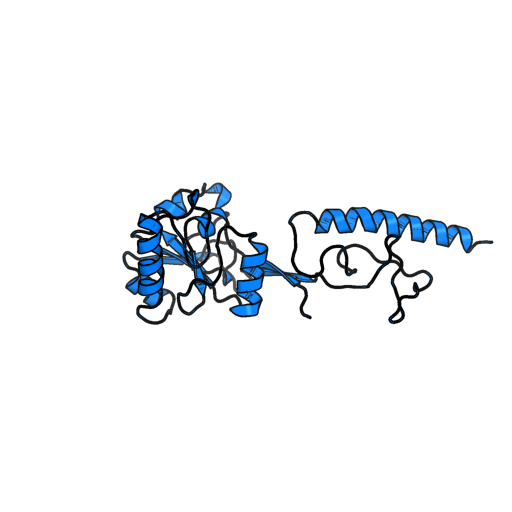LEU A N 1
ATOM 633 C CA . LEU A 1 82 ? -19.534 0.790 10.881 1.00 98.25 82 LEU A CA 1
ATOM 634 C C . LEU A 1 82 ? -19.627 -0.350 9.851 1.00 98.25 82 LEU A C 1
ATOM 636 O O . LEU A 1 82 ? -19.621 -0.079 8.653 1.00 98.25 82 LEU A O 1
ATOM 640 N N . GLU A 1 83 ? -19.745 -1.607 10.298 1.00 97.44 83 GLU A N 1
ATOM 641 C CA . GLU A 1 83 ? -19.964 -2.786 9.442 1.00 97.44 83 GLU A CA 1
ATOM 642 C C . GLU A 1 83 ? -21.200 -2.623 8.564 1.00 97.44 83 GLU A C 1
ATOM 644 O O . GLU A 1 83 ? -21.123 -2.824 7.348 1.00 97.44 83 GLU A O 1
ATOM 649 N N . ALA A 1 84 ? -22.322 -2.242 9.180 1.00 97.56 84 ALA A N 1
ATOM 650 C CA . ALA A 1 84 ? -23.587 -2.055 8.488 1.00 97.56 84 ALA A CA 1
ATOM 651 C C . ALA A 1 84 ? -23.488 -0.939 7.437 1.00 97.56 84 ALA A C 1
ATOM 653 O O . ALA A 1 84 ? -23.973 -1.102 6.316 1.00 97.56 84 ALA A O 1
ATOM 654 N N . GLU A 1 85 ? -22.817 0.167 7.765 1.00 96.69 85 GLU A N 1
ATOM 655 C CA . GLU A 1 85 ? -22.642 1.298 6.853 1.00 96.69 85 GLU A CA 1
ATOM 656 C C . GLU A 1 85 ? -21.777 0.971 5.629 1.00 96.69 85 GLU A C 1
ATOM 658 O O . GLU A 1 85 ? -22.096 1.392 4.514 1.00 96.69 85 GLU A O 1
ATOM 663 N N . ILE A 1 86 ? -20.693 0.212 5.816 1.00 95.56 86 ILE A N 1
ATOM 664 C CA . ILE A 1 86 ? -19.763 -0.136 4.728 1.00 95.56 86 ILE A CA 1
ATOM 665 C C . ILE A 1 86 ? -20.101 -1.465 4.038 1.00 95.56 86 ILE A C 1
ATOM 667 O O . ILE A 1 86 ? -19.407 -1.863 3.096 1.00 95.56 86 ILE A O 1
ATOM 671 N N . GLY A 1 87 ? -21.181 -2.130 4.465 1.00 96.25 87 GLY A N 1
ATOM 672 C CA . GLY A 1 87 ? -21.714 -3.352 3.861 1.00 96.25 87 GLY A CA 1
ATOM 673 C C . GLY A 1 87 ? -20.887 -4.609 4.143 1.00 96.25 87 GLY A C 1
ATOM 674 O O . GLY A 1 87 ? -20.802 -5.487 3.282 1.00 96.25 87 GLY A O 1
ATOM 675 N N . MET A 1 88 ? -20.247 -4.688 5.312 1.00 96.62 88 MET A N 1
ATOM 676 C CA . MET A 1 88 ? -19.516 -5.877 5.761 1.00 96.62 88 MET A CA 1
ATOM 677 C C . MET A 1 88 ? -20.445 -6.911 6.417 1.00 96.62 88 MET A C 1
ATOM 679 O O . MET A 1 88 ? -21.512 -6.553 6.907 1.00 96.62 88 MET A O 1
ATOM 683 N N . PRO A 1 89 ? -20.053 -8.201 6.456 1.00 97.75 89 PRO A N 1
ATOM 684 C CA . PRO A 1 89 ? -20.796 -9.212 7.201 1.00 97.75 89 PRO A CA 1
ATOM 685 C C . PRO A 1 89 ? -20.852 -8.897 8.699 1.00 97.75 89 PRO A C 1
ATOM 687 O O . PRO A 1 89 ? -19.822 -8.555 9.287 1.00 97.75 89 PRO A O 1
ATOM 690 N N . ASP A 1 90 ? -22.016 -9.112 9.307 1.00 97.88 90 ASP A N 1
ATOM 691 C CA . ASP A 1 90 ? -22.254 -8.886 10.733 1.00 97.88 90 ASP A CA 1
ATOM 692 C C . ASP A 1 90 ? -21.181 -9.556 11.609 1.00 97.88 90 ASP A C 1
ATOM 694 O O . ASP A 1 90 ? -20.914 -10.760 11.506 1.00 97.88 90 ASP A O 1
ATOM 698 N N . GLY A 1 91 ? -20.553 -8.765 12.478 1.00 98.19 91 GLY A N 1
ATOM 699 C CA . GLY A 1 91 ? -19.557 -9.200 13.453 1.00 98.19 91 GLY A CA 1
ATOM 700 C C . GLY A 1 91 ? -18.163 -9.495 12.889 1.00 98.19 91 GLY A C 1
ATOM 701 O O . GLY A 1 91 ? -17.261 -9.849 13.657 1.00 98.19 91 GLY A O 1
ATOM 702 N N . SER A 1 92 ? -17.949 -9.380 11.576 1.00 98.19 92 SER A N 1
ATOM 703 C CA . SER A 1 92 ? -16.658 -9.686 10.947 1.00 98.19 92 SER A CA 1
ATOM 704 C C . SER A 1 92 ? -15.547 -8.699 11.326 1.00 98.19 92 SER A C 1
ATOM 706 O O . SER A 1 92 ? -14.448 -9.114 11.708 1.00 98.19 92 SER A O 1
ATOM 708 N N . LEU A 1 93 ? -15.831 -7.401 11.281 1.00 98.38 93 LEU A N 1
ATOM 709 C CA . LEU A 1 93 ? -14.926 -6.338 11.690 1.00 98.38 93 LEU A CA 1
ATOM 710 C C . LEU A 1 93 ? -14.837 -6.251 13.216 1.00 98.38 93 LEU A C 1
ATOM 712 O O . LEU A 1 93 ? -13.736 -6.103 13.738 1.00 98.38 93 LEU A O 1
ATOM 716 N N . VAL A 1 94 ? -15.950 -6.427 13.938 1.00 98.56 94 VAL A N 1
ATOM 717 C CA . VAL A 1 94 ? -15.975 -6.517 15.410 1.00 98.56 94 VAL A CA 1
ATOM 718 C C . VAL A 1 94 ? -15.005 -7.596 15.886 1.00 98.56 94 VAL A C 1
ATOM 720 O O . VAL A 1 94 ? -14.175 -7.348 16.762 1.00 98.56 94 VAL A O 1
ATOM 723 N N . SER A 1 95 ? -15.065 -8.787 15.283 1.00 98.56 95 SER A N 1
ATOM 724 C CA . SER A 1 95 ? -14.157 -9.884 15.615 1.00 98.56 95 SER A CA 1
ATOM 725 C C . SER A 1 95 ? -12.707 -9.545 15.268 1.00 98.56 95 SER A C 1
ATOM 727 O O . SER A 1 95 ? -11.814 -9.815 16.070 1.00 98.56 95 SER A O 1
ATOM 729 N N . THR A 1 96 ? -12.461 -8.962 14.092 1.00 98.56 96 THR A N 1
ATOM 730 C CA . THR A 1 96 ? -11.105 -8.642 13.620 1.00 98.56 96 THR A CA 1
ATOM 731 C C . THR A 1 96 ? -10.439 -7.570 14.478 1.00 98.56 96 THR A C 1
ATOM 733 O O . THR A 1 96 ? -9.321 -7.773 14.951 1.00 98.56 96 THR A O 1
ATOM 736 N N . VAL A 1 97 ? -11.125 -6.454 14.734 1.00 98.50 97 VAL A N 1
ATOM 737 C CA . VAL A 1 97 ? -10.610 -5.374 15.585 1.00 98.50 97 VAL A CA 1
ATOM 738 C C . VAL A 1 97 ? -10.514 -5.840 17.035 1.00 98.50 97 VAL A C 1
ATOM 740 O O . VAL A 1 97 ? -9.532 -5.538 17.701 1.00 98.50 97 VAL A O 1
ATOM 743 N N . GLY A 1 98 ? -11.478 -6.625 17.526 1.00 98.50 98 GLY A N 1
ATOM 744 C CA . GLY A 1 98 ? -11.437 -7.179 18.878 1.00 98.50 98 GLY A CA 1
ATOM 745 C C . GLY A 1 98 ? -10.242 -8.108 19.115 1.00 98.50 98 GLY A C 1
ATOM 746 O O . GLY A 1 98 ? -9.609 -8.029 20.165 1.00 98.50 98 GLY A O 1
ATOM 747 N N . GLU A 1 99 ? -9.913 -8.976 18.154 1.00 98.31 99 GLU A N 1
ATOM 748 C CA . GLU A 1 99 ? -8.710 -9.821 18.204 1.00 98.31 99 GLU A CA 1
ATOM 749 C C . GLU A 1 99 ? -7.431 -8.987 18.114 1.00 98.31 99 GLU A C 1
ATOM 751 O O . GLU A 1 99 ? -6.536 -9.167 18.936 1.00 98.31 99 GLU A O 1
ATOM 756 N N . TYR A 1 100 ? -7.356 -8.045 17.171 1.00 98.56 100 TYR A N 1
ATOM 757 C CA . TYR A 1 100 ? -6.210 -7.145 17.052 1.00 98.56 100 TYR A CA 1
ATOM 758 C C . TYR A 1 100 ? -5.968 -6.361 18.346 1.00 98.56 100 TYR A C 1
ATOM 760 O O . TYR A 1 100 ? -4.859 -6.379 18.870 1.00 98.56 100 TYR A O 1
ATOM 768 N N . ASN A 1 101 ? -7.010 -5.747 18.912 1.00 98.56 101 ASN A N 1
ATOM 769 C CA . ASN A 1 101 ? -6.909 -4.965 20.140 1.00 98.56 101 ASN A CA 1
ATOM 770 C C . ASN A 1 101 ? -6.406 -5.809 21.319 1.00 98.56 101 ASN A C 1
ATOM 772 O O . ASN A 1 101 ? -5.574 -5.323 22.074 1.00 98.56 101 ASN A O 1
ATOM 776 N N . ARG A 1 102 ? -6.838 -7.074 21.465 1.00 98.44 102 ARG A N 1
ATOM 777 C CA . ARG A 1 102 ? -6.345 -7.965 22.537 1.00 98.44 102 ARG A CA 1
ATOM 778 C C . ARG A 1 102 ? -4.830 -8.160 22.503 1.00 98.44 102 ARG A C 1
ATOM 780 O O . ARG A 1 102 ? -4.202 -8.170 23.559 1.00 98.44 102 ARG A O 1
ATOM 787 N N . HIS A 1 103 ? -4.255 -8.337 21.315 1.00 98.19 103 HIS A N 1
ATOM 788 C CA . HIS A 1 103 ? -2.801 -8.462 21.158 1.00 98.19 103 HIS A CA 1
ATOM 789 C C . HIS A 1 103 ? -2.110 -7.105 21.279 1.00 98.19 103 HIS A C 1
ATOM 791 O O . HIS A 1 103 ? -1.071 -6.996 21.930 1.00 98.19 103 HIS A O 1
ATOM 797 N N . ALA A 1 104 ? -2.742 -6.054 20.755 1.00 97.88 104 ALA A N 1
ATOM 798 C CA . ALA A 1 104 ? -2.196 -4.709 20.780 1.00 97.88 104 ALA A CA 1
ATOM 799 C C . ALA A 1 104 ? -2.089 -4.109 22.192 1.00 97.88 104 ALA A C 1
ATOM 801 O O . ALA A 1 104 ? -1.186 -3.313 22.430 1.00 97.88 104 ALA A O 1
ATOM 802 N N . GLU A 1 105 ? -2.928 -4.523 23.149 1.00 97.62 105 GLU A N 1
ATOM 803 C CA . GLU A 1 105 ? -2.756 -4.180 24.576 1.00 97.62 105 GLU A CA 1
ATOM 804 C C . GLU A 1 105 ? -1.406 -4.669 25.142 1.00 97.62 105 GLU A C 1
ATOM 806 O O . GLU A 1 105 ? -0.882 -4.090 26.090 1.00 97.62 105 GLU A O 1
ATOM 811 N N . ASN A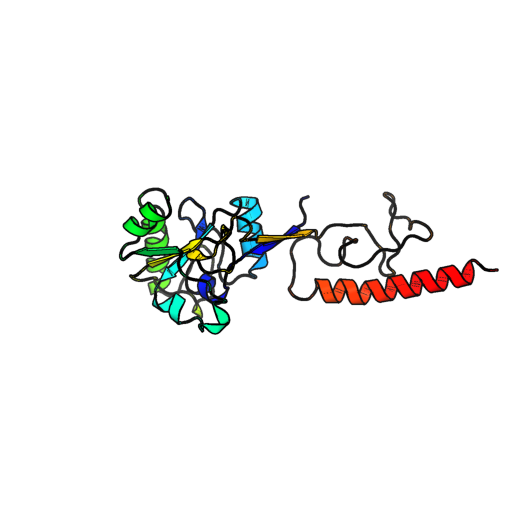 1 106 ? -0.810 -5.705 24.541 1.00 95.75 106 ASN A N 1
ATOM 812 C CA . ASN A 1 106 ? 0.521 -6.211 24.889 1.00 95.75 106 ASN A CA 1
ATOM 813 C C . ASN A 1 106 ? 1.623 -5.716 23.931 1.00 95.75 106 ASN A C 1
ATOM 815 O O . ASN A 1 106 ? 2.764 -6.161 24.041 1.00 95.75 106 ASN A O 1
ATOM 819 N N . GLY A 1 107 ? 1.296 -4.820 22.992 1.00 96.12 107 GLY A N 1
ATOM 820 C CA . GLY A 1 107 ? 2.230 -4.309 21.987 1.00 96.12 107 GLY A CA 1
ATOM 821 C C . GLY A 1 107 ? 2.634 -5.327 20.915 1.00 96.12 107 GLY A C 1
ATOM 822 O O . GLY A 1 107 ? 3.708 -5.183 20.335 1.00 96.12 107 GLY A O 1
ATOM 823 N N . ASP A 1 108 ? 1.811 -6.352 20.659 1.00 97.12 108 ASP A N 1
ATOM 824 C CA . ASP A 1 108 ? 2.102 -7.413 19.685 1.00 97.12 108 ASP A CA 1
ATOM 825 C C . ASP A 1 108 ? 1.057 -7.503 18.555 1.00 97.12 108 ASP A C 1
ATOM 827 O O . ASP A 1 108 ? -0.124 -7.198 18.731 1.00 97.12 108 ASP A O 1
ATOM 831 N N . ASP A 1 109 ? 1.501 -7.958 17.383 1.00 98.12 109 ASP A N 1
ATOM 832 C CA . ASP A 1 109 ? 0.666 -8.327 16.235 1.00 98.12 109 ASP A CA 1
ATOM 833 C C . ASP A 1 109 ? 1.123 -9.700 15.717 1.00 98.12 109 ASP A C 1
ATOM 835 O O . ASP A 1 109 ? 1.932 -9.785 14.785 1.00 98.12 109 ASP A O 1
ATOM 839 N N . PRO A 1 110 ? 0.619 -10.805 16.291 1.00 97.56 110 PRO A N 1
ATOM 840 C CA . PRO A 1 110 ? 1.135 -12.140 15.999 1.00 97.56 110 PRO A CA 1
ATOM 841 C C . PRO A 1 110 ? 0.805 -12.624 14.582 1.00 97.56 110 PRO A C 1
ATOM 843 O O . PRO A 1 110 ? 1.409 -13.586 14.112 1.00 97.56 110 PRO A O 1
ATOM 846 N N . TYR A 1 111 ? -0.154 -11.991 13.899 1.00 97.38 111 TYR A N 1
ATOM 847 C CA . TYR A 1 111 ? -0.619 -12.431 12.582 1.00 97.38 111 TYR A CA 1
ATOM 848 C C . TYR A 1 111 ? 0.147 -11.782 11.433 1.00 97.38 111 TYR A C 1
ATOM 850 O O . TYR A 1 111 ? 0.439 -12.448 10.439 1.00 97.38 111 TYR A O 1
ATOM 858 N N . PHE A 1 112 ? 0.443 -10.485 11.544 1.00 97.75 112 PHE A N 1
ATOM 859 C CA . PHE A 1 112 ? 1.085 -9.730 10.466 1.00 97.75 112 PHE A CA 1
ATOM 860 C C . PHE A 1 112 ? 2.403 -9.077 10.880 1.00 97.75 112 PHE A C 1
ATOM 862 O O . PHE A 1 112 ? 3.121 -8.578 10.013 1.00 97.75 112 PHE A O 1
ATOM 869 N N . HIS A 1 113 ? 2.774 -9.141 12.160 1.00 97.19 113 HIS A N 1
ATOM 870 C CA . HIS A 1 113 ? 4.047 -8.641 12.675 1.00 97.19 113 HIS A CA 1
ATOM 871 C C . HIS A 1 113 ? 4.272 -7.158 12.347 1.00 97.19 113 HIS A C 1
ATOM 873 O O . HIS A 1 113 ? 5.369 -6.763 11.943 1.00 97.19 113 HIS A O 1
ATOM 879 N N . LYS A 1 114 ? 3.212 -6.340 12.455 1.00 97.44 114 LYS A N 1
ATOM 880 C CA . LYS A 1 114 ? 3.320 -4.876 12.407 1.00 97.44 114 LYS A CA 1
ATOM 881 C C . LYS A 1 114 ? 4.351 -4.407 13.438 1.00 97.44 114 LYS A C 1
ATOM 883 O O . LYS A 1 114 ? 4.416 -4.962 14.533 1.00 97.44 114 LYS A O 1
ATOM 888 N N . ALA A 1 115 ? 5.163 -3.413 13.076 1.00 97.00 115 ALA A N 1
ATOM 889 C CA . ALA A 1 115 ? 6.223 -2.938 13.956 1.00 97.00 115 ALA A CA 1
ATOM 890 C C . ALA A 1 115 ? 5.641 -2.436 15.299 1.00 97.00 115 ALA A C 1
ATOM 892 O O . ALA A 1 115 ? 4.614 -1.745 15.279 1.00 97.00 115 ALA A O 1
ATOM 893 N N . PRO A 1 116 ? 6.245 -2.786 16.455 1.00 96.25 116 PRO A N 1
ATOM 894 C CA . PRO A 1 116 ? 5.655 -2.539 17.773 1.00 96.25 116 PRO A CA 1
ATOM 895 C C . PRO A 1 116 ? 5.278 -1.078 18.047 1.00 96.25 116 PRO A C 1
ATOM 897 O O . PRO A 1 116 ? 4.299 -0.820 18.737 1.00 96.25 116 PRO A O 1
ATOM 900 N N . GLU A 1 117 ? 6.002 -0.112 17.479 1.00 96.12 117 GLU A N 1
ATOM 901 C CA . GLU A 1 117 ? 5.711 1.321 17.607 1.00 96.12 117 GLU A CA 1
ATOM 902 C C . GLU A 1 117 ? 4.364 1.745 16.996 1.00 96.12 117 GLU A C 1
ATOM 904 O O . GLU A 1 117 ? 3.824 2.793 17.354 1.00 96.12 117 GLU A O 1
ATOM 909 N N . TRP A 1 118 ? 3.814 0.939 16.087 1.00 97.44 118 TRP A N 1
ATOM 910 C CA . TRP A 1 118 ? 2.522 1.170 15.442 1.00 97.44 118 TRP A CA 1
ATOM 911 C C . TRP A 1 118 ? 1.406 0.289 15.997 1.00 97.44 118 TRP A C 1
ATOM 913 O O . TRP A 1 118 ? 0.235 0.495 15.666 1.00 97.44 118 TRP A O 1
ATOM 923 N N . VAL A 1 119 ? 1.751 -0.702 16.817 1.00 97.75 119 VAL A N 1
ATOM 924 C CA . VAL A 1 119 ? 0.783 -1.602 17.429 1.00 97.75 119 VAL A CA 1
ATOM 925 C C . VAL A 1 119 ? 0.131 -0.897 18.614 1.00 97.75 119 VAL A C 1
ATOM 927 O O . VAL A 1 119 ? 0.755 -0.618 19.633 1.00 97.75 119 VAL A O 1
ATOM 930 N N . ARG A 1 120 ? -1.160 -0.609 18.467 1.00 97.06 120 ARG A N 1
ATOM 931 C CA . ARG A 1 120 ? -1.994 0.022 19.493 1.00 97.06 120 ARG A CA 1
ATOM 932 C C . ARG A 1 120 ? -3.454 -0.405 19.340 1.00 97.06 120 ARG A C 1
ATOM 934 O O . ARG A 1 120 ? -3.872 -0.657 18.207 1.00 97.06 120 ARG A O 1
ATOM 941 N N . PRO A 1 121 ? -4.241 -0.457 20.425 1.00 98.06 121 PRO A N 1
ATOM 942 C CA . PRO A 1 121 ? -5.679 -0.685 20.331 1.00 98.06 121 PRO A CA 1
ATOM 943 C C . PRO A 1 121 ? -6.389 0.455 19.590 1.00 98.06 121 PRO A C 1
ATOM 945 O O . PRO A 1 121 ? -6.100 1.624 19.837 1.00 98.06 121 PRO A O 1
ATOM 948 N N . LEU A 1 122 ? -7.357 0.120 18.736 1.00 98.25 122 LEU A N 1
ATOM 949 C CA . LEU A 1 122 ? -8.285 1.084 18.133 1.00 98.25 122 LEU A CA 1
ATOM 950 C C . LEU A 1 122 ? -9.498 1.297 19.041 1.00 98.25 122 LEU A C 1
ATOM 952 O O . LEU A 1 122 ? -10.041 0.328 19.582 1.00 98.25 122 LEU A O 1
ATOM 956 N N . ARG A 1 123 ? -9.949 2.543 19.196 1.00 98.25 123 ARG A N 1
ATOM 957 C CA . ARG A 1 123 ? -11.037 2.930 20.112 1.00 98.25 123 ARG A CA 1
ATOM 958 C C . ARG A 1 123 ? -12.133 3.725 19.395 1.00 98.25 123 ARG A C 1
ATOM 960 O O . ARG A 1 123 ? -11.925 4.210 18.296 1.00 98.25 123 ARG A O 1
ATOM 967 N N . SER A 1 124 ? -13.311 3.838 20.012 1.00 97.75 124 SER A N 1
ATOM 968 C CA . SER A 1 124 ? -14.380 4.704 19.486 1.00 97.75 124 SER A CA 1
ATOM 969 C C . SER A 1 124 ? -13.949 6.181 19.506 1.00 97.75 124 SER A C 1
ATOM 971 O O . SER A 1 124 ? -13.278 6.563 20.472 1.00 97.75 124 SER A O 1
ATOM 973 N N . PRO A 1 125 ? -14.365 7.014 18.530 1.00 98.19 125 PRO A N 1
ATOM 974 C CA . PRO A 1 125 ? -15.130 6.663 17.327 1.00 98.19 125 PRO A CA 1
ATOM 975 C C . PRO A 1 125 ? -14.258 6.045 16.229 1.00 98.19 125 PRO A C 1
ATOM 977 O O . PRO A 1 125 ? -13.086 6.388 16.059 1.00 98.19 125 PRO A O 1
ATOM 980 N N . PHE A 1 126 ? -14.855 5.134 15.461 1.00 98.50 126 PHE A N 1
ATOM 981 C CA . PHE A 1 126 ? -14.207 4.417 14.367 1.00 98.50 126 PHE A CA 1
ATOM 982 C C . PHE A 1 126 ? -14.540 5.051 13.022 1.00 98.50 126 PHE A C 1
ATOM 984 O O . PHE A 1 126 ? -15.655 5.504 12.789 1.00 98.50 126 PHE A O 1
ATOM 991 N N . ALA A 1 127 ? -13.583 5.015 12.106 1.00 97.69 127 ALA A N 1
ATOM 992 C CA . ALA A 1 127 ? -13.660 5.593 10.780 1.00 97.69 127 ALA A CA 1
ATOM 993 C C . ALA A 1 127 ? -13.297 4.558 9.710 1.00 97.69 127 ALA A C 1
ATOM 995 O O . ALA A 1 127 ? -12.391 3.743 9.896 1.00 97.69 127 ALA A O 1
ATOM 996 N N . ALA A 1 128 ? -13.957 4.642 8.553 1.00 96.81 128 ALA A N 1
ATOM 997 C CA . ALA A 1 128 ? -13.619 3.851 7.373 1.00 96.81 128 ALA A CA 1
ATOM 998 C C . ALA A 1 128 ? -13.320 4.741 6.161 1.00 96.81 128 ALA A C 1
ATOM 1000 O O . ALA A 1 128 ? -14.082 5.650 5.816 1.00 96.81 128 ALA A O 1
ATOM 1001 N N . ILE A 1 129 ? -12.218 4.453 5.468 1.00 93.62 129 ILE A N 1
ATOM 1002 C CA . ILE A 1 129 ? -11.820 5.122 4.224 1.00 93.62 129 ILE A CA 1
ATOM 1003 C C . ILE A 1 129 ? -11.838 4.109 3.082 1.00 93.62 129 ILE A C 1
ATOM 1005 O O . ILE A 1 129 ? -11.148 3.089 3.128 1.00 93.62 129 ILE A O 1
ATOM 1009 N N . ASN A 1 130 ? -12.616 4.404 2.038 1.00 91.75 130 ASN A N 1
ATOM 1010 C CA . ASN A 1 130 ? -12.686 3.567 0.847 1.00 91.75 130 ASN A CA 1
ATOM 1011 C C . ASN A 1 130 ? -11.503 3.853 -0.081 1.00 91.75 130 ASN A C 1
ATOM 1013 O O . ASN A 1 130 ? -11.466 4.891 -0.744 1.00 91.75 130 ASN A O 1
ATOM 1017 N N . VAL A 1 131 ? -10.579 2.900 -0.202 1.00 88.44 131 VAL A N 1
ATOM 1018 C CA . VAL A 1 131 ? -9.392 3.054 -1.058 1.00 88.44 131 VAL A CA 1
ATOM 1019 C C . VAL A 1 131 ? -9.771 3.243 -2.533 1.00 88.44 131 VAL A C 1
ATOM 1021 O O . VAL A 1 131 ? -9.063 3.928 -3.262 1.00 88.44 131 VAL A O 1
ATOM 1024 N N . ARG A 1 132 ? -10.916 2.716 -2.994 1.00 85.38 132 ARG A N 1
ATOM 1025 C CA . ARG A 1 132 ? -11.374 2.833 -4.392 1.00 85.38 132 ARG A CA 1
ATOM 1026 C C . ARG A 1 132 ? -11.817 4.249 -4.776 1.00 85.38 132 ARG A C 1
ATOM 1028 O O . ARG A 1 132 ? -11.991 4.523 -5.956 1.00 85.38 132 ARG A O 1
ATOM 1035 N N . ARG A 1 133 ? -12.063 5.146 -3.820 1.00 82.00 133 ARG A N 1
ATOM 1036 C CA . ARG A 1 133 ? -12.599 6.486 -4.119 1.00 82.00 133 ARG A CA 1
ATOM 1037 C C . ARG A 1 133 ? -11.540 7.532 -4.458 1.00 82.00 133 ARG A C 1
ATOM 1039 O O . ARG A 1 133 ? -11.898 8.607 -4.924 1.00 82.00 133 ARG A O 1
ATOM 1046 N N . GLY A 1 134 ? -10.257 7.201 -4.340 1.00 77.06 134 GLY A N 1
ATOM 1047 C CA . GLY A 1 134 ? -9.190 8.148 -4.651 1.00 77.06 134 GLY A CA 1
ATOM 1048 C C . GLY A 1 134 ? -8.760 8.996 -3.453 1.00 77.06 134 GLY A C 1
ATOM 1049 O O . GLY A 1 134 ? -9.315 8.891 -2.363 1.00 77.06 134 GLY A O 1
ATOM 1050 N N . ILE A 1 135 ? -7.754 9.845 -3.671 1.00 74.44 135 ILE A N 1
ATOM 1051 C CA . ILE A 1 135 ? -7.271 10.838 -2.699 1.00 74.44 135 ILE A CA 1
ATOM 1052 C C . ILE A 1 135 ? -8.040 12.145 -2.937 1.00 74.44 135 ILE A C 1
ATOM 1054 O O . ILE A 1 135 ? -7.505 13.107 -3.479 1.00 74.44 135 ILE A O 1
ATOM 1058 N N . VAL A 1 136 ? -9.335 12.142 -2.627 1.00 73.94 136 VAL A N 1
ATOM 1059 C CA . VAL A 1 136 ? -10.211 13.320 -2.706 1.00 73.94 136 VAL A CA 1
ATOM 1060 C C . VAL A 1 136 ? -11.252 13.267 -1.587 1.00 73.94 136 VAL A C 1
ATOM 1062 O O . VAL A 1 136 ? -11.563 12.171 -1.108 1.00 73.94 136 VAL A O 1
ATOM 1065 N N . PRO A 1 137 ? -11.816 14.415 -1.170 1.00 69.50 137 PRO A N 1
ATOM 1066 C CA . PRO A 1 137 ? -12.914 14.415 -0.214 1.00 69.50 137 PRO A CA 1
ATOM 1067 C C . PRO A 1 137 ? -14.109 13.575 -0.717 1.00 69.50 137 PRO A C 1
ATOM 1069 O O . PRO A 1 137 ? -14.391 13.590 -1.924 1.00 69.50 137 PRO A O 1
ATOM 1072 N N . PRO A 1 138 ? -14.831 12.856 0.167 1.00 70.31 138 PRO A N 1
ATOM 1073 C CA . PRO A 1 138 ? -15.938 11.972 -0.207 1.00 70.31 138 PRO A CA 1
ATOM 1074 C C . PRO A 1 138 ? -17.022 12.631 -1.072 1.00 70.31 138 PRO A C 1
ATOM 1076 O O . PRO A 1 138 ? -17.606 11.963 -1.929 1.00 70.31 138 PRO A O 1
ATOM 1079 N N . GLU A 1 139 ? -17.272 13.924 -0.866 1.00 69.94 139 GLU A N 1
ATOM 1080 C CA . GLU A 1 139 ? -18.261 14.740 -1.574 1.00 69.94 139 GLU A CA 1
ATOM 1081 C C . GLU A 1 139 ? -17.815 15.179 -2.980 1.00 69.94 139 GLU A C 1
ATOM 1083 O O . GLU A 1 139 ? -18.650 15.538 -3.808 1.00 69.94 139 GLU A O 1
ATOM 1088 N N . HIS A 1 140 ? -16.517 15.083 -3.280 1.00 68.38 140 HIS A N 1
ATOM 1089 C CA . HIS A 1 140 ? -15.923 15.421 -4.578 1.00 68.38 140 HIS A CA 1
ATOM 1090 C C . HIS A 1 140 ? -15.556 14.176 -5.416 1.00 68.38 140 HIS A C 1
ATOM 1092 O O . HIS A 1 140 ? -15.068 14.297 -6.541 1.00 68.38 140 HIS A O 1
ATOM 1098 N N . GLY A 1 141 ? -15.773 12.968 -4.882 1.00 57.31 141 GLY A N 1
ATOM 1099 C CA . GLY A 1 141 ? -15.329 11.710 -5.484 1.00 57.31 141 GLY A CA 1
ATOM 1100 C C . GLY A 1 141 ? -16.122 11.282 -6.723 1.00 57.31 141 GLY A C 1
ATOM 1101 O O . GLY A 1 141 ? -17.220 10.737 -6.609 1.00 57.31 141 GLY A O 1
ATOM 1102 N N . GLY A 1 142 ? -15.530 11.459 -7.908 1.00 53.91 142 GLY A N 1
ATOM 1103 C CA . GLY A 1 142 ? -15.962 10.819 -9.156 1.00 53.91 142 GLY A CA 1
ATOM 1104 C C . GLY A 1 142 ? -15.572 9.333 -9.239 1.00 53.91 142 GLY A C 1
ATOM 1105 O O . GLY A 1 142 ? -14.742 8.839 -8.482 1.00 53.91 142 GLY A O 1
ATOM 1106 N N . SER A 1 143 ? -16.148 8.602 -10.198 1.00 51.03 143 SER A N 1
ATOM 1107 C CA . SER A 1 143 ? -15.958 7.152 -10.418 1.00 51.03 143 SER A CA 1
ATOM 1108 C C . SER A 1 143 ? -14.560 6.725 -10.903 1.00 51.03 143 SER A C 1
ATOM 1110 O O . SER A 1 143 ? -14.343 5.553 -11.207 1.00 51.03 143 SER A O 1
ATOM 1112 N N . SER A 1 144 ? -13.618 7.659 -11.002 1.00 51.09 144 SER A N 1
ATOM 1113 C CA . SER A 1 144 ? -12.260 7.476 -11.515 1.00 51.09 144 SER A CA 1
ATOM 1114 C C . SER A 1 144 ? -11.245 7.736 -10.401 1.00 51.09 144 SER A C 1
ATOM 1116 O O . SER A 1 144 ? -10.665 8.817 -10.333 1.00 51.09 144 SER A O 1
ATOM 1118 N N . GLY A 1 145 ? -11.056 6.766 -9.503 1.00 62.25 145 GLY A N 1
ATOM 1119 C CA . GLY A 1 145 ? -10.123 6.894 -8.385 1.00 62.25 145 GLY A CA 1
ATOM 1120 C C . GLY A 1 145 ? -9.624 5.562 -7.822 1.00 62.25 145 GLY A C 1
ATOM 1121 O O . GLY A 1 145 ? -10.141 4.489 -8.133 1.00 62.25 145 GLY A O 1
ATOM 1122 N N . GLY A 1 146 ? -8.589 5.671 -6.985 1.00 71.19 146 GLY A N 1
ATOM 1123 C CA . GLY A 1 146 ? -8.206 4.694 -5.970 1.00 71.19 146 GLY A CA 1
ATOM 1124 C C . GLY A 1 146 ? -6.959 3.868 -6.242 1.00 71.19 146 GLY A C 1
ATOM 1125 O O . GLY A 1 146 ? -6.304 3.437 -5.296 1.00 71.19 146 GLY A O 1
ATOM 1126 N N . ALA A 1 147 ? -6.622 3.639 -7.508 1.00 78.50 147 ALA A N 1
ATOM 1127 C CA . ALA A 1 147 ? -5.420 2.908 -7.870 1.00 78.50 147 ALA A CA 1
ATOM 1128 C C . ALA A 1 147 ? -4.836 3.382 -9.197 1.00 78.50 147 ALA A C 1
ATOM 1130 O O . ALA A 1 147 ? -5.549 3.522 -10.188 1.00 78.50 147 ALA A O 1
ATOM 1131 N N . GLU A 1 148 ? -3.523 3.550 -9.221 1.00 84.62 148 GLU A N 1
ATOM 1132 C CA . GLU A 1 148 ? -2.739 3.791 -10.422 1.00 84.62 148 GLU A CA 1
ATOM 1133 C C . GLU A 1 148 ? -1.839 2.589 -10.666 1.00 84.62 148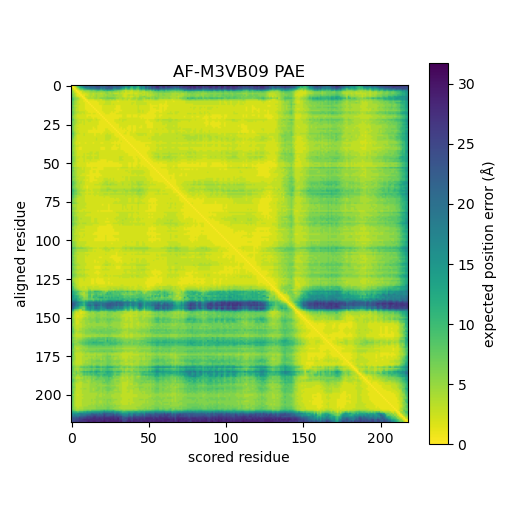 GLU A C 1
ATOM 1135 O O . GLU A 1 148 ? -1.199 2.072 -9.749 1.00 84.62 148 GLU A O 1
ATOM 1140 N N . VAL A 1 149 ? -1.796 2.117 -11.908 1.00 83.56 149 VAL A N 1
ATOM 1141 C CA . VAL A 1 149 ? -1.040 0.917 -12.263 1.00 83.56 149 VAL A CA 1
ATOM 1142 C C . VAL A 1 149 ? -0.087 1.234 -13.392 1.00 83.56 149 VAL A C 1
ATOM 1144 O O . VAL A 1 149 ? -0.468 1.842 -14.389 1.00 83.56 149 VAL A O 1
ATOM 1147 N N . PHE A 1 150 ? 1.145 0.754 -13.267 1.00 84.88 150 PHE A N 1
ATOM 1148 C CA . PHE A 1 150 ? 2.101 0.763 -14.364 1.00 84.88 150 PHE A CA 1
ATOM 1149 C C . PHE A 1 150 ? 2.774 -0.609 -14.513 1.00 84.88 150 PHE A C 1
ATOM 1151 O O . PHE A 1 150 ? 3.031 -1.327 -13.545 1.00 84.88 150 PHE A O 1
ATOM 1158 N N . THR A 1 151 ? 3.036 -1.013 -15.754 1.00 85.88 151 THR A N 1
ATOM 1159 C CA . THR A 1 151 ? 3.514 -2.359 -16.116 1.00 85.88 151 THR A CA 1
ATOM 1160 C C . THR A 1 151 ? 5.005 -2.502 -15.864 1.00 85.88 151 THR A C 1
ATOM 1162 O O . THR A 1 151 ? 5.741 -1.680 -16.395 1.00 85.88 151 THR A O 1
ATOM 1165 N N . ILE A 1 152 ? 5.459 -3.506 -15.095 1.00 85.94 152 ILE A N 1
ATOM 1166 C CA . ILE A 1 152 ? 6.895 -3.805 -14.832 1.00 85.94 152 ILE A CA 1
ATOM 1167 C C . ILE A 1 152 ? 7.515 -4.791 -15.826 1.00 85.94 152 ILE A C 1
ATOM 1169 O O . ILE A 1 152 ? 8.723 -4.973 -15.810 1.00 85.94 152 ILE A O 1
ATOM 1173 N N . GLY A 1 153 ? 6.719 -5.356 -16.735 1.00 86.50 153 GLY A N 1
ATOM 1174 C CA . GLY A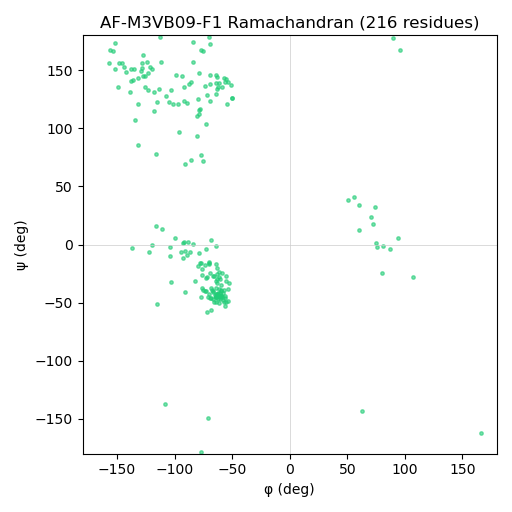 1 153 ? 7.238 -6.054 -17.911 1.00 86.50 153 GLY A CA 1
ATOM 1175 C C . GLY A 1 153 ? 7.562 -5.112 -19.076 1.00 86.50 153 GLY A C 1
ATOM 1176 O O . GLY A 1 153 ? 7.231 -3.929 -19.048 1.00 86.50 153 GLY A O 1
ATOM 1177 N N . GLY A 1 154 ? 8.155 -5.672 -20.127 1.00 91.12 154 GLY A N 1
ATOM 1178 C CA . GLY A 1 154 ? 8.466 -4.968 -21.367 1.00 91.12 154 GLY A CA 1
ATOM 1179 C C . GLY A 1 154 ? 9.431 -5.770 -22.236 1.00 91.12 154 GLY A C 1
ATOM 1180 O O . GLY A 1 154 ? 9.621 -6.970 -22.032 1.00 91.12 154 GLY A O 1
ATOM 1181 N N . LEU A 1 155 ? 10.061 -5.098 -23.194 1.00 94.06 155 LEU A N 1
ATOM 1182 C CA . LEU A 1 155 ? 11.093 -5.674 -24.052 1.00 94.06 155 LEU A CA 1
ATOM 1183 C C . LEU A 1 155 ? 12.307 -6.129 -23.232 1.00 94.06 155 LEU A C 1
ATOM 1185 O O . LEU A 1 155 ? 12.789 -5.399 -22.366 1.00 94.06 155 LEU A O 1
ATOM 1189 N N . ARG A 1 156 ? 12.838 -7.319 -23.521 1.00 94.25 156 ARG A N 1
ATOM 1190 C CA . ARG A 1 156 ? 14.121 -7.755 -22.963 1.00 94.25 156 ARG A CA 1
ATOM 1191 C C . ARG A 1 156 ? 15.241 -6.959 -23.624 1.00 94.25 156 ARG A C 1
ATOM 1193 O O . ARG A 1 156 ? 15.303 -6.920 -24.850 1.00 94.25 156 ARG A O 1
ATOM 1200 N N . THR A 1 157 ? 16.119 -6.365 -22.822 1.00 95.31 157 THR A N 1
ATOM 1201 C CA . THR A 1 157 ? 17.275 -5.612 -23.319 1.00 95.31 157 THR A CA 1
ATOM 1202 C C . THR A 1 157 ? 18.582 -6.064 -22.683 1.00 95.31 157 THR A C 1
ATOM 1204 O O . THR A 1 157 ? 18.596 -6.601 -21.574 1.00 95.31 157 THR A O 1
ATOM 1207 N N . SER A 1 158 ? 19.694 -5.822 -23.375 1.00 94.19 158 SER A N 1
ATOM 1208 C CA . SER A 1 158 ? 21.036 -5.869 -22.786 1.00 94.19 158 SER A CA 1
ATOM 1209 C C . SER A 1 158 ? 21.262 -4.697 -21.810 1.00 94.19 158 SER A C 1
ATOM 1211 O O . SER A 1 158 ? 20.424 -3.800 -21.678 1.00 94.19 158 SER A O 1
ATOM 1213 N N . THR A 1 159 ? 22.440 -4.640 -21.182 1.00 93.75 159 THR A N 1
ATOM 1214 C CA . THR A 1 159 ? 22.872 -3.487 -20.368 1.00 93.75 159 THR A CA 1
ATOM 1215 C C . THR A 1 159 ? 23.185 -2.231 -21.186 1.00 93.75 159 THR A C 1
ATOM 1217 O O . THR A 1 159 ? 23.286 -1.145 -20.615 1.00 93.75 159 THR A O 1
ATOM 1220 N N . GLU A 1 160 ? 23.341 -2.350 -22.506 1.00 95.06 160 GLU A N 1
ATOM 1221 C CA . GLU A 1 160 ? 23.493 -1.211 -23.424 1.00 95.06 160 GLU A CA 1
ATOM 1222 C C . GLU A 1 160 ? 22.166 -0.782 -24.051 1.00 95.06 160 GLU A C 1
ATOM 1224 O O . GLU A 1 160 ? 22.110 0.251 -24.709 1.00 95.06 160 GLU A O 1
ATOM 1229 N N . GLY A 1 161 ? 21.091 -1.539 -23.817 1.00 95.75 161 GLY A N 1
ATOM 1230 C CA . GLY A 1 161 ? 19.755 -1.233 -24.308 1.00 95.75 161 GLY A CA 1
ATOM 1231 C C . GLY A 1 161 ? 19.393 -1.895 -25.636 1.00 95.75 161 GLY A C 1
ATOM 1232 O O . GLY A 1 161 ? 18.311 -1.605 -26.135 1.00 95.75 161 GLY A O 1
ATOM 1233 N N . GLU A 1 162 ? 20.222 -2.775 -26.220 1.00 97.44 162 GLU A N 1
ATOM 1234 C CA . GLU A 1 162 ? 19.800 -3.539 -27.407 1.00 97.44 162 GLU A CA 1
ATOM 1235 C C . GLU A 1 162 ? 18.630 -4.455 -27.052 1.00 97.44 162 GLU A C 1
ATOM 1237 O O . GLU A 1 162 ? 18.720 -5.232 -26.099 1.00 97.44 162 GLU A O 1
ATOM 1242 N N . VAL A 1 163 ? 17.555 -4.406 -27.837 1.00 97.62 163 VAL A N 1
ATOM 1243 C CA . VAL A 1 163 ? 16.408 -5.305 -27.664 1.00 97.62 163 VAL A CA 1
ATOM 1244 C C . VAL A 1 163 ? 16.769 -6.703 -28.150 1.00 97.62 163 VAL A C 1
ATOM 1246 O O . VAL A 1 163 ? 17.381 -6.860 -29.202 1.00 97.62 163 VAL A O 1
ATOM 1249 N N . SER A 1 164 ? 16.389 -7.727 -27.389 1.00 96.12 164 SER A N 1
ATOM 1250 C CA . SER A 1 164 ? 16.657 -9.128 -27.717 1.00 96.12 164 SER A CA 1
ATOM 1251 C C . SER A 1 164 ? 15.507 -9.790 -28.483 1.00 96.12 164 SER A C 1
ATOM 1253 O O . SER A 1 164 ? 14.335 -9.557 -28.191 1.00 96.12 164 SER A O 1
ATOM 1255 N N . GLU A 1 165 ? 15.854 -10.684 -29.405 1.00 96.06 165 GLU A N 1
ATOM 1256 C CA . GLU A 1 165 ? 14.963 -11.698 -29.970 1.00 96.06 165 GLU A CA 1
ATOM 1257 C C . GLU A 1 165 ? 14.605 -12.783 -28.941 1.00 96.06 165 GLU A C 1
ATOM 1259 O O . GLU A 1 165 ? 15.164 -12.849 -27.842 1.00 96.06 165 GLU A O 1
ATOM 1264 N N . LEU A 1 166 ? 13.678 -13.676 -29.311 1.00 93.75 166 LEU A N 1
ATOM 1265 C CA . LEU A 1 166 ? 13.253 -14.797 -28.462 1.00 93.75 166 LEU A CA 1
ATOM 1266 C C . LEU A 1 166 ? 14.398 -15.762 -28.122 1.00 93.75 166 LEU A C 1
ATOM 1268 O O . LEU A 1 166 ? 14.392 -16.360 -27.048 1.00 93.75 166 LEU A O 1
ATOM 1272 N N . ASP A 1 167 ? 15.386 -15.889 -29.008 1.00 94.44 167 ASP A N 1
ATOM 1273 C CA . ASP A 1 167 ? 16.592 -16.701 -28.803 1.00 94.44 167 ASP A CA 1
ATOM 1274 C C . ASP A 1 167 ? 17.700 -15.965 -28.019 1.00 94.44 167 ASP A C 1
ATOM 1276 O O . ASP A 1 167 ? 18.759 -16.531 -27.751 1.00 94.44 167 ASP A O 1
ATOM 1280 N N . GLY A 1 168 ? 17.456 -14.711 -27.621 1.00 92.50 168 GLY A N 1
ATOM 1281 C CA . GLY A 1 168 ? 18.385 -13.879 -26.863 1.00 92.50 168 GLY A CA 1
ATOM 1282 C C . GLY A 1 168 ? 19.383 -13.081 -27.705 1.00 92.50 168 GLY A C 1
ATOM 1283 O O . GLY A 1 168 ? 20.122 -12.278 -27.132 1.00 92.50 168 GLY A O 1
ATOM 1284 N N . ARG A 1 169 ? 19.417 -13.238 -29.037 1.00 96.19 169 ARG A N 1
ATOM 1285 C CA . ARG A 1 169 ? 20.284 -12.418 -29.901 1.00 96.19 169 ARG A CA 1
ATOM 1286 C C . ARG A 1 169 ? 19.790 -10.967 -29.953 1.00 96.19 169 ARG A C 1
ATOM 1288 O O . ARG A 1 169 ? 18.583 -10.742 -29.927 1.00 96.19 169 ARG A O 1
ATOM 1295 N N . PRO A 1 170 ? 20.679 -9.965 -30.053 1.00 96.69 170 PRO A N 1
ATOM 1296 C CA . PRO A 1 170 ? 20.256 -8.577 -30.214 1.00 96.69 170 PRO A CA 1
ATOM 1297 C C . PRO A 1 170 ? 19.621 -8.351 -31.592 1.00 96.69 170 PRO A C 1
ATOM 1299 O O . PRO A 1 170 ? 20.151 -8.808 -32.606 1.00 96.69 170 PRO A O 1
ATOM 1302 N N . ILE A 1 171 ? 18.526 -7.592 -31.632 1.00 96.88 171 ILE A N 1
ATOM 1303 C CA . ILE A 1 171 ? 17.889 -7.116 -32.861 1.00 96.88 171 ILE A CA 1
ATOM 1304 C C . ILE A 1 171 ? 18.702 -5.927 -33.394 1.00 96.88 171 ILE A C 1
ATOM 1306 O O . ILE A 1 171 ? 18.790 -4.889 -32.728 1.00 96.88 171 ILE A O 1
ATOM 1310 N N . PRO A 1 172 ? 19.304 -6.033 -34.593 1.00 94.38 172 PRO A N 1
ATOM 1311 C CA . PRO A 1 172 ? 20.112 -4.965 -35.171 1.00 94.38 172 PRO A CA 1
ATOM 1312 C C . PRO A 1 172 ? 19.366 -3.627 -35.261 1.00 94.38 172 PRO A C 1
ATOM 1314 O O . PRO A 1 172 ? 18.343 -3.520 -35.928 1.00 94.38 172 PRO A O 1
ATOM 1317 N N . GLY A 1 173 ? 19.910 -2.592 -34.617 1.00 95.25 173 GLY A N 1
ATOM 1318 C CA . GLY A 1 173 ? 19.386 -1.223 -34.696 1.00 95.25 173 GLY A CA 1
ATOM 1319 C C . GLY A 1 173 ? 18.183 -0.928 -33.796 1.00 95.25 173 GLY A C 1
ATOM 1320 O O . GLY A 1 173 ? 17.739 0.217 -33.765 1.00 95.25 173 GLY A O 1
ATOM 1321 N N . LEU A 1 174 ? 17.681 -1.910 -33.041 1.00 97.50 174 LEU A N 1
ATOM 1322 C CA . LEU A 1 174 ? 16.567 -1.712 -32.121 1.00 97.50 174 LEU A CA 1
ATOM 1323 C C . LEU A 1 174 ? 17.063 -1.590 -30.677 1.00 97.50 174 LEU A C 1
ATOM 1325 O O . LEU A 1 174 ? 17.662 -2.516 -30.127 1.00 97.50 174 LEU A O 1
ATOM 1329 N N . TYR A 1 175 ? 16.752 -0.453 -30.058 1.00 97.56 175 TYR A N 1
ATOM 1330 C CA . TYR A 1 175 ? 17.109 -0.144 -28.678 1.00 97.56 175 TYR A CA 1
ATOM 1331 C C . TYR A 1 175 ? 15.861 0.181 -27.855 1.00 97.56 175 TYR A C 1
ATOM 1333 O O . TYR A 1 175 ? 14.895 0.740 -28.375 1.00 97.56 175 TYR A O 1
ATOM 1341 N N . GLY A 1 176 ? 15.885 -0.153 -26.568 1.00 96.00 176 GLY A N 1
ATOM 1342 C CA . GLY A 1 176 ? 14.812 0.131 -25.622 1.00 96.00 176 GLY A CA 1
ATOM 1343 C C . GLY A 1 176 ? 15.358 0.613 -24.282 1.00 96.00 176 GLY A C 1
ATOM 1344 O O . GLY A 1 176 ? 16.458 0.242 -23.877 1.00 96.00 176 GLY A O 1
ATOM 1345 N N . ALA A 1 177 ? 14.573 1.428 -23.580 1.00 95.44 177 ALA A N 1
ATOM 1346 C CA . ALA A 1 177 ? 14.858 1.843 -22.211 1.00 95.44 177 ALA A CA 1
ATOM 1347 C C . ALA A 1 177 ? 13.573 2.198 -21.445 1.00 95.44 177 ALA A C 1
ATOM 1349 O O . ALA A 1 177 ? 12.506 2.397 -22.036 1.00 95.44 177 ALA A O 1
ATOM 1350 N N . GLY A 1 178 ? 13.693 2.326 -20.121 1.00 91.69 178 GLY A N 1
ATOM 1351 C CA . GLY A 1 178 ? 12.602 2.744 -19.243 1.00 91.69 178 GLY A CA 1
ATOM 1352 C C . GLY A 1 178 ? 11.425 1.770 -19.257 1.00 91.69 178 GLY A C 1
ATOM 1353 O O . GLY A 1 178 ? 11.595 0.563 -19.357 1.00 91.69 178 GLY A O 1
ATOM 1354 N N . ARG A 1 179 ? 10.193 2.282 -19.171 1.00 89.69 179 ARG A N 1
ATOM 1355 C CA . ARG A 1 179 ? 8.991 1.434 -19.040 1.00 89.69 179 ARG A CA 1
ATOM 1356 C C . ARG A 1 179 ? 8.588 0.672 -20.302 1.00 89.69 179 ARG A C 1
ATOM 1358 O O . ARG A 1 179 ? 7.657 -0.123 -20.244 1.00 89.69 179 ARG A O 1
ATOM 1365 N N . ALA A 1 180 ? 9.284 0.884 -21.418 1.00 91.94 180 ALA A N 1
ATOM 1366 C CA . ALA A 1 180 ? 9.154 0.030 -22.593 1.00 91.94 180 ALA A CA 1
ATOM 1367 C C . ALA A 1 180 ? 9.913 -1.302 -22.434 1.00 91.94 180 ALA A C 1
ATOM 1369 O O . ALA A 1 180 ? 9.668 -2.239 -23.196 1.00 91.94 180 ALA A O 1
ATOM 1370 N N . THR A 1 181 ? 10.832 -1.403 -21.467 1.00 92.19 181 THR A N 1
ATOM 1371 C CA . THR A 1 181 ? 11.673 -2.581 -21.248 1.00 92.19 181 THR A CA 1
ATOM 1372 C C . THR A 1 181 ? 11.325 -3.303 -19.954 1.00 92.19 181 THR A C 1
ATOM 1374 O O . THR A 1 181 ? 10.766 -2.740 -19.013 1.00 92.19 181 THR A O 1
ATOM 1377 N N . SER A 1 182 ? 11.679 -4.585 -19.904 1.00 89.38 182 SER A N 1
ATOM 1378 C CA . SER A 1 182 ? 11.769 -5.340 -18.659 1.00 89.38 182 SER A CA 1
ATOM 1379 C C . SER A 1 182 ? 13.066 -4.934 -17.957 1.00 89.38 182 SER A C 1
ATOM 1381 O O . SER A 1 182 ? 14.069 -5.641 -18.058 1.00 89.38 182 SER A O 1
ATOM 1383 N N . GLY A 1 183 ? 13.049 -3.757 -17.327 1.00 81.56 183 GLY A N 1
ATOM 1384 C CA . GLY A 1 183 ? 14.189 -3.177 -16.615 1.00 81.56 183 GLY A CA 1
ATOM 1385 C C . GLY A 1 183 ? 14.522 -3.902 -15.308 1.00 81.56 183 GLY A C 1
ATOM 1386 O O . GLY A 1 183 ? 14.296 -5.101 -15.152 1.00 81.56 183 GLY A O 1
ATOM 1387 N N . LEU A 1 184 ? 15.047 -3.163 -14.330 1.00 84.56 184 LEU A N 1
ATOM 1388 C CA . LEU A 1 184 ? 15.486 -3.729 -13.042 1.00 84.56 184 LEU A CA 1
ATOM 1389 C C . LEU A 1 184 ? 14.362 -4.400 -12.230 1.00 84.56 184 LEU A C 1
ATOM 1391 O O . LEU A 1 184 ? 14.628 -5.251 -11.382 1.00 84.56 184 LEU A O 1
ATOM 1395 N N . HIS A 1 185 ? 13.109 -4.017 -12.471 1.00 80.31 185 HIS A N 1
ATOM 1396 C CA . HIS A 1 185 ? 11.949 -4.506 -11.728 1.00 80.31 185 HIS A CA 1
ATOM 1397 C C . HIS A 1 185 ? 11.271 -5.648 -12.470 1.00 80.31 185 HIS A C 1
ATOM 1399 O O . HIS A 1 185 ? 10.782 -5.459 -13.577 1.00 80.31 185 HIS A O 1
ATOM 1405 N N . SER A 1 186 ? 11.181 -6.809 -11.827 1.00 69.88 186 SER A N 1
ATOM 1406 C CA . SER A 1 186 ? 10.480 -7.983 -12.352 1.00 69.88 186 SER A CA 1
ATOM 1407 C C . SER A 1 186 ? 9.274 -8.353 -11.488 1.00 69.88 186 SER A C 1
ATOM 1409 O O . SER A 1 186 ? 8.161 -8.465 -12.000 1.00 69.88 186 SER A O 1
ATOM 1411 N N . TRP A 1 187 ? 9.471 -8.486 -10.173 1.00 73.00 187 TRP A N 1
ATOM 1412 C CA . TRP A 1 187 ? 8.411 -8.727 -9.196 1.00 73.00 187 TRP A CA 1
ATOM 1413 C C . TRP A 1 187 ? 8.599 -7.816 -7.982 1.00 73.00 187 TRP A C 1
ATOM 1415 O O . TRP A 1 187 ? 9.518 -7.996 -7.187 1.00 73.00 187 TRP A O 1
ATOM 1425 N N . GLY A 1 188 ? 7.739 -6.804 -7.880 1.00 72.19 188 GLY A N 1
ATOM 1426 C CA . GLY A 1 188 ? 7.858 -5.734 -6.892 1.00 72.19 188 GLY A CA 1
ATOM 1427 C C . GLY A 1 188 ? 8.562 -4.487 -7.433 1.00 72.19 188 GLY A C 1
ATOM 1428 O O . GLY A 1 188 ? 9.147 -4.478 -8.518 1.00 72.19 188 GLY A O 1
ATOM 1429 N N . TYR A 1 189 ? 8.455 -3.407 -6.670 1.00 83.31 189 TYR A N 1
ATOM 1430 C CA . TYR A 1 189 ? 8.947 -2.085 -7.031 1.00 83.31 189 TYR A CA 1
ATOM 1431 C C . TYR A 1 189 ? 9.516 -1.389 -5.801 1.00 83.31 189 TYR A C 1
ATOM 1433 O O . TYR A 1 189 ? 9.027 -1.582 -4.690 1.00 83.31 189 TYR A O 1
ATOM 1441 N N . ILE A 1 190 ? 10.524 -0.552 -6.019 1.00 84.19 190 ILE A N 1
ATOM 1442 C CA . ILE A 1 190 ? 11.112 0.301 -4.989 1.00 84.19 190 ILE A CA 1
ATOM 1443 C C . ILE A 1 190 ? 10.893 1.743 -5.434 1.00 84.19 190 ILE A C 1
ATOM 1445 O O . ILE A 1 190 ? 11.180 2.087 -6.579 1.00 84.19 190 ILE A O 1
ATOM 1449 N N . SER A 1 191 ? 10.391 2.611 -4.561 1.00 84.31 191 SER A N 1
ATOM 1450 C CA . SER A 1 191 ? 10.123 3.998 -4.960 1.00 84.31 191 SER A CA 1
ATOM 1451 C C . SER A 1 191 ? 11.367 4.691 -5.541 1.00 84.31 191 SER A C 1
ATOM 1453 O O . SER A 1 191 ? 12.491 4.445 -5.109 1.00 84.31 191 SER A O 1
ATOM 1455 N N . GLY A 1 192 ? 11.171 5.530 -6.560 1.00 85.06 192 GLY A N 1
ATOM 1456 C CA . GLY A 1 192 ? 12.232 6.273 -7.257 1.00 85.06 192 GLY A CA 1
ATOM 1457 C C . GLY A 1 192 ? 13.022 5.479 -8.307 1.00 85.06 192 GLY A C 1
ATOM 1458 O O . GLY A 1 192 ? 13.522 6.065 -9.269 1.00 85.06 192 GLY A O 1
ATOM 1459 N N . THR A 1 193 ? 13.084 4.152 -8.200 1.00 88.00 193 THR A N 1
ATOM 1460 C CA . THR A 1 193 ? 13.895 3.327 -9.112 1.00 88.00 193 THR A CA 1
ATOM 1461 C C . THR A 1 193 ? 13.411 3.345 -10.562 1.00 88.00 193 THR A C 1
ATOM 1463 O O . THR A 1 193 ? 14.248 3.270 -11.452 1.00 88.00 193 THR A O 1
ATOM 1466 N N . SER A 1 194 ? 12.120 3.578 -10.838 1.00 88.12 194 SER A N 1
ATOM 1467 C CA . SER A 1 194 ? 11.638 3.744 -12.222 1.00 88.12 194 SER A CA 1
ATOM 1468 C C . SER A 1 194 ? 12.285 4.937 -12.933 1.00 88.12 194 SER A C 1
ATOM 1470 O O . SER A 1 194 ? 12.545 4.867 -14.134 1.00 88.12 194 SER A O 1
ATOM 1472 N N . LEU A 1 195 ? 12.512 6.046 -12.220 1.00 90.62 195 LEU A N 1
ATOM 1473 C CA . LEU A 1 195 ? 13.152 7.235 -12.790 1.00 90.62 195 LEU A CA 1
ATOM 1474 C C . LEU A 1 195 ? 14.650 6.992 -12.990 1.00 90.62 195 LEU A C 1
ATOM 1476 O O . LEU A 1 195 ? 15.208 7.378 -14.019 1.00 90.62 195 LEU A O 1
ATOM 1480 N N . GLY A 1 196 ? 15.283 6.318 -12.025 1.00 92.12 196 GLY A N 1
ATOM 1481 C CA . GLY A 1 196 ? 16.687 5.917 -12.104 1.00 92.12 196 GLY A CA 1
ATOM 1482 C C . GLY A 1 196 ? 16.960 4.965 -13.271 1.00 92.12 196 GLY A C 1
ATOM 1483 O O . GLY A 1 196 ? 17.836 5.242 -14.086 1.00 92.12 196 GLY A O 1
ATOM 1484 N N . ASP A 1 197 ? 16.167 3.899 -13.389 1.00 91.44 197 ASP A N 1
ATOM 1485 C CA . ASP A 1 197 ? 16.207 2.904 -14.468 1.00 91.44 197 ASP A CA 1
ATOM 1486 C C . ASP A 1 197 ? 16.055 3.578 -15.841 1.00 91.44 197 ASP A C 1
ATOM 1488 O O . ASP A 1 197 ? 16.931 3.472 -16.702 1.00 91.44 197 ASP A O 1
ATOM 1492 N N . GLY A 1 198 ? 15.000 4.383 -16.011 1.00 93.25 198 GLY A N 1
ATOM 1493 C CA . GLY A 1 198 ? 14.746 5.105 -17.258 1.00 93.25 198 GLY A CA 1
ATOM 1494 C C . GLY A 1 198 ? 15.867 6.070 -17.646 1.00 93.25 198 GLY A C 1
ATOM 1495 O O . GLY A 1 198 ? 16.296 6.079 -18.798 1.00 93.25 198 GLY A O 1
ATOM 1496 N N . THR A 1 199 ? 16.386 6.850 -16.695 1.00 94.75 199 THR A N 1
ATOM 1497 C CA . THR A 1 199 ? 17.439 7.840 -16.975 1.00 94.75 199 THR A CA 1
ATOM 1498 C C . THR A 1 199 ? 18.776 7.167 -17.287 1.00 94.75 199 THR A C 1
ATOM 1500 O O . THR A 1 199 ? 19.453 7.535 -18.250 1.00 94.75 199 THR A O 1
ATOM 1503 N N . PHE A 1 200 ? 19.164 6.165 -16.494 1.00 95.38 200 PHE A N 1
ATOM 1504 C CA . PHE A 1 200 ? 20.447 5.488 -16.643 1.00 95.38 200 PHE A CA 1
ATOM 1505 C C . PHE A 1 200 ? 20.508 4.669 -17.935 1.00 95.38 200 PHE A C 1
ATOM 1507 O O . PHE A 1 200 ? 21.381 4.911 -18.774 1.00 95.38 200 PHE A O 1
ATOM 1514 N N . PHE A 1 201 ? 19.566 3.742 -18.138 1.00 95.94 201 PHE A N 1
ATOM 1515 C CA . PHE A 1 201 ? 19.559 2.903 -19.338 1.00 95.94 201 PHE A CA 1
ATOM 1516 C C . PHE A 1 201 ? 19.140 3.682 -20.581 1.00 95.94 201 PHE A C 1
ATOM 1518 O O . PHE A 1 201 ? 19.659 3.402 -21.658 1.00 95.94 201 PHE A O 1
ATOM 1525 N N . GLY A 1 202 ? 18.310 4.722 -20.443 1.00 96.75 202 GLY A N 1
ATOM 1526 C CA . GLY A 1 202 ? 17.997 5.637 -21.543 1.00 96.75 202 GLY A CA 1
ATOM 1527 C C . GLY A 1 202 ? 19.244 6.326 -22.090 1.00 96.75 202 GLY A C 1
ATOM 1528 O O . GLY A 1 202 ? 19.461 6.353 -23.302 1.00 96.75 202 GLY A O 1
ATOM 1529 N N . ARG A 1 203 ? 20.131 6.804 -21.207 1.00 97.50 203 ARG A N 1
ATOM 1530 C CA . ARG A 1 203 ? 21.414 7.386 -21.624 1.00 97.50 203 ARG A CA 1
ATOM 1531 C C . ARG A 1 203 ? 22.321 6.359 -22.306 1.00 97.50 203 ARG A C 1
ATOM 1533 O O . ARG A 1 203 ? 22.947 6.692 -23.311 1.00 97.50 203 ARG A O 1
ATOM 1540 N N . ARG A 1 204 ? 22.405 5.131 -21.784 1.00 97.06 204 ARG A N 1
ATOM 1541 C CA . ARG A 1 204 ? 23.222 4.063 -22.392 1.00 97.06 204 ARG A CA 1
ATOM 1542 C C . ARG A 1 204 ? 22.714 3.680 -23.780 1.00 97.06 204 ARG A C 1
ATOM 1544 O O . ARG A 1 204 ? 23.496 3.730 -24.727 1.00 97.06 204 ARG A O 1
ATOM 1551 N N . ALA A 1 205 ? 21.412 3.425 -23.901 1.00 97.25 205 ALA A N 1
ATOM 1552 C CA . ALA A 1 205 ? 20.746 3.117 -25.162 1.00 97.25 205 ALA A CA 1
ATOM 1553 C C . ALA A 1 205 ? 20.975 4.216 -26.205 1.00 97.25 205 ALA A C 1
ATOM 1555 O O . ALA A 1 205 ? 21.339 3.921 -27.341 1.00 97.25 205 ALA A O 1
ATOM 1556 N N . GLY A 1 206 ? 20.856 5.489 -25.810 1.00 97.50 206 GLY A N 1
ATOM 1557 C CA . GLY A 1 206 ? 21.135 6.623 -26.693 1.00 97.50 206 GLY A CA 1
ATOM 1558 C C . GLY A 1 206 ? 22.583 6.664 -27.198 1.00 97.50 206 GLY A C 1
ATOM 1559 O O . GLY A 1 206 ? 22.815 6.860 -28.390 1.00 97.50 206 GLY A O 1
ATOM 1560 N N . ILE A 1 207 ? 23.568 6.432 -26.320 1.00 97.44 207 ILE A N 1
ATOM 1561 C CA . ILE A 1 207 ? 24.990 6.383 -26.708 1.00 97.44 207 ILE A CA 1
ATOM 1562 C C . ILE A 1 207 ? 25.265 5.196 -27.643 1.00 97.44 207 ILE A C 1
ATOM 1564 O O . ILE A 1 207 ? 25.980 5.354 -28.635 1.00 97.44 207 ILE A O 1
ATOM 1568 N N . ALA A 1 208 ? 24.713 4.018 -27.342 1.00 96.31 208 ALA A N 1
ATOM 1569 C CA . ALA A 1 208 ? 24.894 2.816 -28.151 1.00 96.31 208 ALA A CA 1
ATOM 1570 C C . ALA A 1 208 ? 24.288 2.984 -29.554 1.00 96.31 208 ALA A C 1
ATOM 1572 O O . ALA A 1 208 ? 24.959 2.708 -30.552 1.00 96.31 208 ALA A O 1
ATOM 1573 N N . ALA A 1 209 ? 23.073 3.534 -29.633 1.00 96.69 209 ALA A N 1
ATOM 1574 C CA . ALA A 1 209 ? 22.416 3.855 -30.894 1.00 96.69 209 ALA A CA 1
ATOM 1575 C C . ALA A 1 209 ? 23.243 4.843 -31.737 1.00 96.69 209 ALA A C 1
ATOM 1577 O O . ALA A 1 209 ? 23.472 4.599 -32.920 1.00 96.69 209 ALA A O 1
ATOM 1578 N N . ALA A 1 210 ? 23.770 5.913 -31.128 1.00 96.69 210 ALA A N 1
ATOM 1579 C CA . ALA A 1 210 ? 24.587 6.903 -31.832 1.00 96.69 210 ALA A CA 1
ATOM 1580 C C . ALA A 1 210 ? 25.895 6.315 -32.399 1.00 96.69 210 ALA A C 1
ATOM 1582 O O . ALA A 1 210 ? 26.246 6.586 -33.547 1.00 96.69 210 ALA A O 1
ATOM 1583 N N . ARG A 1 211 ? 26.598 5.474 -31.624 1.00 94.25 211 ARG A N 1
ATOM 1584 C CA . ARG A 1 211 ? 27.844 4.806 -32.059 1.00 94.25 211 ARG A CA 1
ATOM 1585 C C . ARG A 1 211 ? 27.633 3.856 -33.239 1.00 94.25 211 ARG A C 1
ATOM 1587 O O . ARG A 1 211 ? 28.525 3.699 -34.073 1.00 94.25 211 ARG A O 1
ATOM 1594 N N . ARG A 1 212 ? 26.465 3.215 -33.310 1.00 85.88 212 ARG A N 1
ATOM 1595 C CA . ARG A 1 212 ? 26.102 2.339 -34.428 1.00 85.88 212 ARG A CA 1
ATOM 1596 C C . ARG A 1 212 ? 25.857 3.135 -35.709 1.00 85.88 212 ARG A C 1
ATOM 1598 O O . ARG A 1 212 ? 26.328 2.746 -36.776 1.00 85.88 212 ARG A O 1
ATOM 1605 N N . SER A 1 213 ? 25.164 4.267 -35.610 1.00 73.25 213 SER A N 1
ATOM 1606 C CA . SER A 1 213 ? 24.921 5.139 -36.764 1.00 73.25 213 SER A CA 1
ATOM 1607 C C . SER A 1 213 ? 26.230 5.630 -37.389 1.00 73.25 213 SER A C 1
ATOM 1609 O O . SER A 1 213 ? 26.360 5.627 -38.610 1.00 73.25 213 SER A O 1
ATOM 1611 N N . SER A 1 214 ? 27.243 5.951 -36.575 1.00 68.69 214 SER A N 1
ATOM 1612 C CA . SER A 1 214 ? 28.557 6.364 -37.088 1.00 68.69 214 SER A CA 1
ATOM 1613 C C . SER A 1 214 ? 29.349 5.244 -37.773 1.00 68.69 214 SER A C 1
ATOM 1615 O O . SER A 1 214 ? 30.181 5.543 -38.615 1.00 68.69 214 SER A O 1
ATOM 1617 N N . THR A 1 215 ? 29.095 3.970 -37.454 1.00 61.16 215 THR A N 1
ATOM 1618 C CA . THR A 1 215 ? 29.768 2.813 -38.091 1.00 61.16 215 THR A CA 1
ATOM 1619 C C . THR A 1 215 ? 29.052 2.302 -39.340 1.00 61.16 215 THR A C 1
ATOM 1621 O O . THR A 1 215 ? 29.593 1.470 -40.053 1.00 61.16 215 THR A O 1
ATOM 1624 N N . SER A 1 216 ? 27.841 2.789 -39.617 1.00 58.12 216 SER A N 1
ATOM 1625 C CA . SER A 1 216 ? 27.039 2.388 -40.786 1.00 58.12 216 SER A CA 1
ATOM 1626 C C . SER A 1 216 ? 27.265 3.295 -42.008 1.00 58.12 216 SER A C 1
ATOM 1628 O O . SER A 1 216 ? 26.568 3.146 -43.007 1.00 5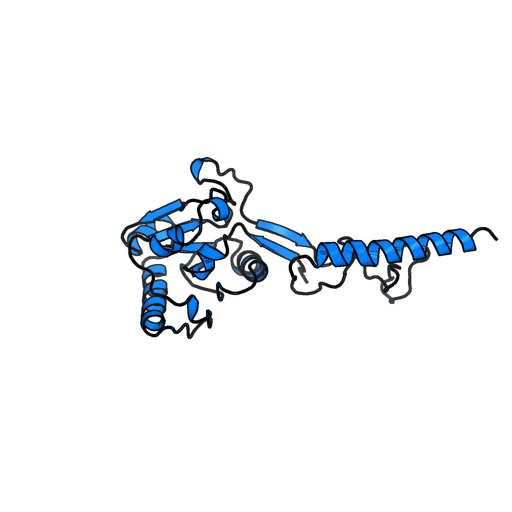8.12 216 SER A O 1
ATOM 1630 N N . THR A 1 217 ? 28.165 4.281 -41.892 1.00 50.00 217 THR A N 1
ATOM 1631 C CA . THR A 1 217 ? 28.406 5.335 -42.900 1.00 50.00 217 THR A CA 1
ATOM 1632 C C . THR A 1 217 ? 29.782 5.197 -43.582 1.00 50.00 217 THR A C 1
ATOM 1634 O O . THR A 1 217 ? 30.215 6.114 -44.272 1.00 50.00 217 THR A O 1
ATOM 1637 N N . GLU A 1 218 ? 30.455 4.057 -43.417 1.00 38.53 218 GLU A N 1
ATOM 1638 C CA . GLU A 1 218 ? 31.626 3.625 -44.205 1.00 38.53 218 GLU A CA 1
ATOM 1639 C C . GLU A 1 218 ? 31.262 2.387 -45.030 1.00 38.53 218 GLU A C 1
ATOM 1641 O O . GLU A 1 218 ? 31.735 2.298 -46.185 1.00 38.53 218 GLU A O 1
#

pLDDT: mean 90.37, std 11.33, range [38.53, 98.56]

InterPro domains:
  IPR003953 FAD-dependent oxidoreductase 2, FAD-binding domain [PF00890] (18-195)
  IPR027477 Succinate dehydrogenase/fumarate reductase flavoprotein, catalytic domain superfamily [G3DSA:3.90.700.10] (11-133)
  IPR027477 Succinate dehydrogenase/fumarate reductase flavoprotein, catalytic domain superfamily [SSF56425] (18-134)
  IPR036188 FAD/NAD(P)-binding domain superfamily [G3DSA:3.50.50.60] (1-206)
  IPR036188 FAD/NAD(P)-binding domain superfamily [SSF51905] (58-213)
  IPR050315 FAD-dependent oxidoreductase 2 [PTHR43400] (17-214)